Protein AF-R7I081-F1 (afdb_monomer)

Radius of gyration: 34.65 Å; Cα contacts (8 Å, |Δi|>4): 677; chains: 1; bounding box: 66×88×113 Å

Nearest PDB structures (foldseek):
  5mn2-assembly2_C  TM=7.524E-01  e=6.669E-01  synthetic construct
  7ny8-assembly2_D  TM=7.208E-01  e=1.414E+00  synthetic construct
  3fsd-assembly1_A-2  TM=5.636E-01  e=6.353E+00  Rhodospirillum rubrum ATCC 11170

Secondary structure (DSSP, 8-state):
--PPPPPP------PPP------PPP---------------------------------------------------TT--SEEEEEEEEEEEEETTEEEEEEEEEEESS-SSS-BSEEEEEEEEEEESSS-EEEEEEEEEEEEEEEEEEEEE-TTS-EEEEEEEEEEEETT-SS-B--HHHHHHHHHHHHSTTB----EEEEEEEEEEE-SSSEEEE-----STTPPPPS---EEEEEEEEEETTEEEEEEEEESSS-TT---EEEEEETTS-EEEEEEEEEEEEEESTTSSS-EEEEEEEEEEE-GGG-EEEE--HHHHHHHHHHHTSGGGTTHHHHSEEEEEEEEEEE-TT--EEE-----

pLDDT: mean 77.13, std 23.82, range [27.08, 97.62]

Structure (mmCIF, N/CA/C/O backbone):
data_AF-R7I081-F1
#
_entry.id   AF-R7I081-F1
#
loop_
_atom_site.group_PDB
_atom_site.id
_atom_site.type_symbol
_atom_site.label_atom_id
_atom_site.label_alt_id
_atom_site.label_comp_id
_atom_site.label_asym_id
_atom_site.label_entity_id
_atom_site.label_seq_id
_atom_site.pdbx_PDB_ins_code
_atom_site.Cartn_x
_atom_site.Cartn_y
_atom_site.Cartn_z
_atom_site.occupancy
_atom_site.B_iso_or_equiv
_atom_site.auth_seq_id
_atom_site.auth_comp_id
_atom_site.auth_asym_id
_atom_site.auth_atom_id
_atom_site.pdbx_PDB_model_num
ATOM 1 N N . MET A 1 1 ? 36.648 2.872 35.365 1.00 39.25 1 MET A N 1
ATOM 2 C CA . MET A 1 1 ? 36.544 3.437 34.001 1.00 39.25 1 MET A CA 1
ATOM 3 C C . MET A 1 1 ? 35.394 4.422 34.002 1.00 39.25 1 MET A C 1
ATOM 5 O O . MET A 1 1 ? 34.376 4.102 34.600 1.00 39.25 1 MET A O 1
ATOM 9 N N . THR A 1 2 ? 35.556 5.591 33.383 1.00 31.66 2 THR A N 1
ATOM 10 C CA . THR A 1 2 ? 34.560 6.672 33.440 1.00 31.66 2 THR A CA 1
ATOM 11 C C . THR A 1 2 ? 34.437 7.291 32.056 1.00 31.66 2 THR A C 1
ATOM 13 O O . THR A 1 2 ? 35.411 7.834 31.541 1.00 31.66 2 THR A O 1
ATOM 16 N N . ILE A 1 3 ? 33.262 7.173 31.442 1.00 36.22 3 ILE A N 1
ATOM 17 C CA . ILE A 1 3 ? 33.003 7.671 30.087 1.00 36.22 3 ILE A CA 1
ATOM 18 C C . ILE A 1 3 ? 32.594 9.145 30.182 1.00 36.22 3 ILE A C 1
ATOM 20 O O . ILE A 1 3 ? 31.736 9.500 30.988 1.00 36.22 3 ILE A O 1
ATOM 24 N N . ARG A 1 4 ? 33.213 10.008 29.368 1.00 32.81 4 ARG A N 1
ATOM 25 C CA . ARG A 1 4 ? 32.788 11.403 29.175 1.00 32.81 4 ARG A CA 1
ATOM 26 C C . ARG A 1 4 ? 32.010 11.516 27.857 1.00 32.81 4 ARG A C 1
ATOM 28 O O . ARG A 1 4 ? 32.465 10.934 26.873 1.00 32.81 4 ARG A O 1
ATOM 35 N N . PRO A 1 5 ? 30.892 12.261 27.802 1.00 38.91 5 PRO A N 1
ATOM 36 C CA . PRO A 1 5 ? 30.233 12.576 26.539 1.00 38.91 5 PRO A CA 1
ATOM 37 C C . PRO A 1 5 ? 31.080 13.558 25.716 1.00 38.91 5 PRO A C 1
ATOM 39 O O . PRO A 1 5 ? 31.803 14.387 26.272 1.00 38.91 5 PRO A O 1
ATOM 42 N N . VAL A 1 6 ? 30.967 13.475 24.390 1.00 38.28 6 VAL A N 1
ATOM 43 C CA . VAL A 1 6 ? 31.597 14.407 23.442 1.00 38.28 6 VAL A CA 1
ATOM 44 C C . VAL A 1 6 ? 30.552 15.433 23.008 1.00 38.28 6 VAL A C 1
ATOM 46 O O . VAL A 1 6 ? 29.460 15.055 22.592 1.00 38.28 6 VAL A O 1
ATOM 49 N N . THR A 1 7 ? 30.865 16.724 23.109 1.00 34.53 7 THR A N 1
ATOM 50 C CA . THR A 1 7 ? 29.975 17.812 22.681 1.00 34.53 7 THR A CA 1
ATOM 51 C C . THR A 1 7 ? 30.222 18.194 21.224 1.00 34.53 7 THR A C 1
ATOM 53 O O . THR A 1 7 ? 31.362 18.385 20.804 1.00 34.53 7 THR A O 1
ATOM 56 N N . SER A 1 8 ? 29.146 18.336 20.448 1.00 34.59 8 SER A N 1
ATOM 57 C CA . SER A 1 8 ? 29.215 18.765 19.049 1.00 34.59 8 SER A CA 1
ATOM 58 C C . SER A 1 8 ? 29.671 20.222 18.942 1.00 34.59 8 SER A C 1
ATOM 60 O O . SER A 1 8 ? 29.064 21.111 19.538 1.00 34.59 8 SER A O 1
ATOM 62 N N . ALA A 1 9 ? 30.710 20.472 18.148 1.00 34.62 9 ALA A N 1
ATOM 63 C CA . ALA A 1 9 ? 31.205 21.808 17.838 1.00 34.62 9 ALA A CA 1
ATOM 64 C C . ALA A 1 9 ? 31.398 21.977 16.323 1.00 34.62 9 ALA A C 1
ATOM 66 O O . ALA A 1 9 ? 31.665 21.012 15.611 1.00 34.62 9 ALA A O 1
ATOM 67 N N . THR A 1 10 ? 31.279 23.226 15.863 1.00 30.52 10 THR A N 1
ATOM 68 C CA . THR A 1 10 ? 31.627 23.710 14.513 1.00 30.52 10 THR A CA 1
ATOM 69 C C . THR A 1 10 ? 31.040 22.954 13.313 1.00 30.52 10 THR A C 1
ATOM 71 O O . THR A 1 10 ? 31.708 22.133 12.694 1.00 30.52 10 THR A O 1
ATOM 74 N N . LEU A 1 11 ? 29.872 23.411 12.857 1.00 31.23 11 LEU A N 1
ATOM 75 C CA . LEU A 1 11 ? 29.678 23.743 11.440 1.00 31.23 11 LEU A CA 1
ATOM 76 C C . LEU A 1 11 ? 28.793 24.995 11.351 1.00 31.23 11 LEU A C 1
ATOM 78 O O . LEU A 1 11 ? 27.569 24.920 11.350 1.00 31.23 11 LEU A O 1
ATOM 82 N N . VAL A 1 12 ? 29.435 26.166 11.349 1.00 36.44 12 VAL A N 1
ATOM 83 C CA . VAL A 1 12 ? 28.780 27.469 11.170 1.00 36.44 12 VAL A CA 1
ATOM 84 C C . VAL A 1 12 ? 29.511 28.218 10.066 1.00 36.44 12 VAL A C 1
ATOM 86 O O . VAL A 1 12 ? 30.644 28.654 10.258 1.00 36.44 12 VAL A O 1
ATOM 89 N N . SER A 1 13 ? 28.851 28.402 8.927 1.00 33.94 13 SER A N 1
ATOM 90 C CA . SER A 1 13 ? 29.232 29.403 7.934 1.00 33.94 13 SER A CA 1
ATOM 91 C C . SER A 1 13 ? 28.007 29.873 7.144 1.00 33.94 13 SER A C 1
ATOM 93 O O . SER A 1 13 ? 27.112 29.099 6.822 1.00 33.94 13 SER A O 1
ATOM 95 N N . ASN A 1 14 ? 27.995 31.171 6.837 1.00 31.91 14 ASN A N 1
ATOM 96 C CA . ASN A 1 14 ? 27.223 31.801 5.763 1.00 31.91 14 ASN A CA 1
ATOM 97 C C . ASN A 1 14 ? 25.692 31.606 5.773 1.00 31.91 14 ASN A C 1
ATOM 99 O O . ASN A 1 14 ? 25.110 31.135 4.797 1.00 31.91 14 ASN A O 1
ATOM 103 N N . LEU A 1 15 ? 25.025 32.109 6.817 1.00 37.00 15 LEU A N 1
ATOM 104 C CA . LEU A 1 15 ? 23.617 32.518 6.732 1.00 37.00 15 LEU A CA 1
ATOM 105 C C . LEU A 1 15 ? 23.549 34.053 6.639 1.00 37.00 15 LEU A C 1
ATOM 107 O O . LEU A 1 15 ? 24.031 34.755 7.528 1.00 37.00 15 LEU A O 1
ATOM 111 N N . ASN A 1 16 ? 23.004 34.571 5.535 1.00 36.00 16 ASN A N 1
ATOM 112 C CA . ASN A 1 16 ? 22.994 36.006 5.236 1.00 36.00 16 ASN A CA 1
ATOM 113 C C . ASN A 1 16 ? 22.097 36.796 6.201 1.00 36.00 16 ASN A C 1
ATOM 115 O O . ASN A 1 16 ? 20.923 36.475 6.373 1.00 36.00 16 ASN A O 1
ATOM 119 N N . GLN A 1 17 ? 22.622 37.895 6.749 1.00 37.84 17 GLN A N 1
ATOM 120 C CA . GLN A 1 17 ? 21.811 38.908 7.423 1.00 37.84 17 GLN A CA 1
ATOM 121 C C . GLN A 1 17 ? 21.131 39.812 6.387 1.00 37.84 17 GLN A C 1
ATOM 123 O O . GLN A 1 17 ? 21.809 40.571 5.698 1.00 37.84 17 GLN A O 1
ATOM 128 N N . LEU A 1 18 ? 19.798 39.802 6.331 1.00 34.59 18 LEU A N 1
ATOM 129 C CA . LEU A 1 18 ? 19.015 40.907 5.770 1.00 34.59 18 LEU A CA 1
ATOM 130 C C . LEU A 1 18 ? 17.797 41.188 6.655 1.00 34.59 18 LEU A C 1
ATOM 132 O O . LEU A 1 18 ? 16.920 40.344 6.825 1.00 34.59 18 LEU A O 1
ATOM 136 N N . ASN A 1 19 ? 17.761 42.395 7.217 1.00 38.34 19 ASN A N 1
ATOM 137 C CA . ASN A 1 19 ? 16.623 42.918 7.971 1.00 38.34 19 ASN A CA 1
ATOM 138 C C . ASN A 1 19 ? 15.456 43.236 7.032 1.00 38.34 19 ASN A C 1
ATOM 140 O O . ASN A 1 19 ? 15.697 43.760 5.948 1.00 38.34 19 ASN A O 1
ATOM 144 N N . PHE A 1 20 ? 14.216 43.128 7.519 1.00 37.16 20 PHE A N 1
ATOM 145 C CA . PHE A 1 20 ? 13.175 44.097 7.159 1.00 37.16 20 PHE A CA 1
ATOM 146 C C . PHE A 1 20 ? 12.258 44.416 8.344 1.00 37.16 20 PHE A C 1
ATOM 148 O O . PHE A 1 20 ? 11.801 43.533 9.065 1.00 37.16 20 PHE A O 1
ATOM 155 N N . GLU A 1 21 ? 12.014 45.710 8.547 1.00 36.38 21 GLU A N 1
ATOM 156 C CA . GLU A 1 21 ? 11.233 46.250 9.661 1.00 36.38 21 GLU A CA 1
ATOM 157 C C . GLU A 1 21 ? 9.716 46.190 9.404 1.00 36.38 21 GLU A C 1
ATOM 159 O O . GLU A 1 21 ? 9.238 46.224 8.266 1.00 36.38 21 GLU A O 1
ATOM 164 N N . GLY A 1 22 ? 8.928 46.162 10.483 1.00 34.38 22 GLY A N 1
ATOM 165 C CA . GLY A 1 22 ? 7.468 46.130 10.406 1.00 34.38 22 GLY A CA 1
ATOM 166 C C . GLY A 1 22 ? 6.837 47.468 9.993 1.00 34.38 22 GLY A C 1
ATOM 167 O O . GLY A 1 22 ? 7.117 48.518 10.569 1.00 34.38 22 GLY A O 1
ATOM 168 N N . ARG A 1 23 ? 5.887 47.434 9.049 1.00 35.59 23 ARG A N 1
ATOM 169 C CA . ARG A 1 23 ? 5.100 48.611 8.640 1.00 35.59 23 ARG A CA 1
ATOM 170 C C . ARG A 1 23 ? 3.897 48.856 9.564 1.00 35.59 23 ARG A C 1
ATOM 172 O O . ARG A 1 23 ? 2.836 48.271 9.360 1.00 35.59 23 ARG A O 1
ATOM 179 N N . LYS A 1 24 ? 4.001 49.808 10.500 1.00 40.03 24 LYS A N 1
ATOM 180 C CA . LYS A 1 24 ? 2.821 50.468 11.103 1.00 40.03 24 LYS A CA 1
ATOM 181 C C . LYS A 1 24 ? 2.473 51.746 10.330 1.00 40.03 24 LYS A C 1
ATOM 183 O O . LYS A 1 24 ? 3.336 52.591 10.104 1.00 40.03 24 LYS A O 1
ATOM 188 N N . LYS A 1 25 ? 1.204 51.904 9.933 1.00 38.59 25 LYS A N 1
ATOM 189 C CA . LYS A 1 25 ? 0.695 53.148 9.324 1.00 38.59 25 LYS A CA 1
ATOM 190 C C . LYS A 1 25 ? 0.612 54.257 10.384 1.00 38.59 25 LYS A C 1
ATOM 192 O O . LYS A 1 25 ? 0.125 54.011 11.484 1.00 38.59 25 LYS A O 1
ATOM 197 N N . LYS A 1 26 ? 1.052 55.472 10.041 1.00 34.53 26 LYS A N 1
ATOM 198 C CA . LYS A 1 26 ? 0.789 56.698 10.821 1.00 34.53 26 LYS A CA 1
ATOM 199 C C . LYS A 1 26 ? -0.574 57.282 10.440 1.00 34.53 26 LYS A C 1
ATOM 201 O O . LYS A 1 26 ? -0.975 57.148 9.288 1.00 34.53 26 LYS A O 1
ATOM 206 N N . ASN A 1 27 ? -1.204 58.008 11.363 1.00 37.00 27 ASN A N 1
ATOM 207 C CA . ASN A 1 27 ? -2.273 58.961 11.058 1.00 37.00 27 ASN A CA 1
ATOM 208 C C . ASN A 1 27 ? -2.006 60.297 11.783 1.00 37.00 27 ASN A C 1
ATOM 210 O O . ASN A 1 27 ? -1.595 60.281 12.938 1.00 37.00 27 ASN A O 1
ATOM 214 N N . SER A 1 28 ? -2.208 61.402 11.055 1.00 35.12 28 SER A N 1
ATOM 215 C CA . SER A 1 28 ? -2.458 62.807 11.467 1.00 35.12 28 SER A CA 1
ATOM 216 C C . SER A 1 28 ? -1.961 63.369 12.821 1.00 35.12 28 SER A C 1
ATOM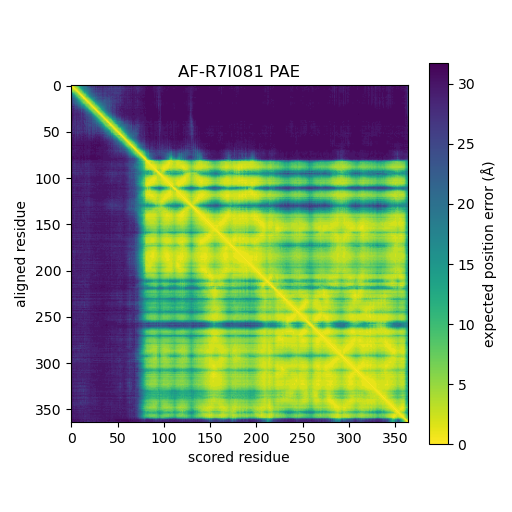 218 O O . SER A 1 28 ? -2.335 62.905 13.894 1.00 35.12 28 SER A O 1
ATOM 220 N N . ASN A 1 29 ? -1.262 64.511 12.747 1.00 32.34 29 ASN A N 1
ATOM 221 C CA . ASN A 1 29 ? -0.907 65.405 13.866 1.00 32.34 29 ASN A CA 1
ATOM 222 C C . ASN A 1 29 ? -2.132 66.123 14.486 1.00 32.34 29 ASN A C 1
ATOM 224 O O . ASN A 1 29 ? -3.065 66.428 13.748 1.00 32.34 29 ASN A O 1
ATOM 228 N N . SER A 1 30 ? -2.056 66.554 15.759 1.00 30.67 30 SER A N 1
ATOM 229 C CA . SER A 1 30 ? -1.965 67.986 16.168 1.00 30.67 30 SER A CA 1
ATOM 230 C C . SER A 1 30 ? -2.038 68.176 17.707 1.00 30.67 30 SER A C 1
ATOM 232 O O . SER A 1 30 ? -2.372 67.246 18.436 1.00 30.67 30 SER A O 1
ATOM 234 N N . HIS A 1 31 ? -1.697 69.372 18.208 1.00 31.55 31 HIS A N 1
ATOM 235 C CA . HIS A 1 31 ? -1.787 69.799 19.624 1.00 31.55 31 HIS A CA 1
ATOM 236 C C . HIS A 1 31 ? -3.215 70.322 19.987 1.00 31.55 31 HIS A C 1
ATOM 238 O O . HIS A 1 31 ? -4.030 70.450 19.080 1.00 31.55 31 HIS A O 1
ATOM 244 N N . HIS A 1 32 ? -3.630 70.679 21.222 1.00 30.53 32 HIS A N 1
ATOM 245 C CA . HIS A 1 32 ? -2.949 71.110 22.470 1.00 30.53 32 HIS A CA 1
ATOM 246 C C . HIS A 1 32 ? -3.958 71.146 23.669 1.00 30.53 32 HIS A C 1
ATOM 248 O O . HIS A 1 32 ? -5.144 71.288 23.397 1.00 30.53 32 HIS A O 1
ATOM 254 N N . SER A 1 33 ? -3.501 71.196 24.944 1.00 31.41 33 SER A N 1
ATOM 255 C CA . SER A 1 33 ? -4.257 71.691 26.150 1.00 31.41 33 SER A CA 1
ATOM 256 C C . SER A 1 33 ? -5.504 70.884 26.640 1.00 31.41 33 SER A C 1
ATOM 258 O O . SER A 1 33 ? -6.238 70.356 25.821 1.00 31.41 33 SER A O 1
ATOM 260 N N . THR A 1 34 ? -5.898 70.739 27.926 1.00 32.22 34 THR A N 1
ATOM 261 C CA . THR A 1 34 ? -5.373 71.130 29.270 1.00 32.22 34 THR A CA 1
ATOM 262 C C . THR A 1 34 ? -6.075 70.314 30.389 1.00 32.22 34 THR A C 1
ATOM 264 O O . THR A 1 34 ? -7.259 70.043 30.232 1.00 32.22 34 THR A O 1
ATOM 267 N N . ASN A 1 35 ? -5.418 70.107 31.552 1.00 30.48 35 ASN A N 1
ATOM 268 C CA . ASN A 1 35 ? -5.999 69.855 32.908 1.00 30.48 35 ASN A CA 1
ATOM 269 C C . ASN A 1 35 ? -6.834 68.557 33.164 1.00 30.48 35 ASN A C 1
ATOM 271 O O . ASN A 1 35 ? -7.465 68.045 32.253 1.00 30.48 35 ASN A O 1
ATOM 275 N N . THR A 1 36 ? -6.945 67.949 34.367 1.00 36.66 36 THR A N 1
ATOM 276 C CA . THR A 1 36 ? -6.241 68.015 35.687 1.00 36.66 36 THR A CA 1
ATOM 277 C C . THR A 1 36 ? -6.672 66.823 36.581 1.00 36.66 36 THR A C 1
ATOM 279 O O . THR A 1 36 ? -7.848 66.489 36.536 1.00 36.66 36 THR A O 1
ATOM 282 N N . VAL A 1 37 ? -5.801 66.352 37.507 1.00 38.00 37 VAL A N 1
ATOM 283 C CA . VAL A 1 37 ? -6.139 65.683 38.813 1.00 38.00 37 VAL A CA 1
ATOM 284 C C . VAL A 1 37 ? -6.804 64.276 38.749 1.00 38.00 37 VAL A C 1
ATOM 286 O O . VAL A 1 37 ? -7.644 64.029 37.901 1.00 38.00 37 VAL A O 1
ATOM 289 N N . SER A 1 38 ? -6.565 63.289 39.637 1.00 34.00 38 SER A N 1
ATOM 290 C CA . SER A 1 38 ? -5.489 62.971 40.614 1.00 34.00 38 SER A CA 1
ATOM 291 C C . SER A 1 38 ? -5.783 61.601 41.282 1.00 34.00 38 SER A C 1
ATOM 293 O O . SER A 1 38 ? -6.949 61.351 41.574 1.00 34.00 38 SER A O 1
ATOM 295 N N . HIS A 1 39 ? -4.775 60.760 41.598 1.00 35.97 39 HIS A N 1
ATOM 296 C CA . HIS A 1 39 ? -4.429 60.337 42.986 1.00 35.97 39 HIS A CA 1
ATOM 297 C C . HIS A 1 39 ? -3.543 59.072 43.135 1.00 35.97 39 HIS A C 1
ATOM 299 O O . HIS A 1 39 ? -3.713 58.079 42.440 1.00 35.97 39 HIS A O 1
ATOM 305 N N . LYS A 1 40 ? -2.709 59.110 44.195 1.00 34.84 40 LYS A N 1
ATOM 306 C CA . LYS A 1 40 ? -2.070 58.005 44.956 1.00 34.84 40 LYS A CA 1
ATOM 307 C C . LYS A 1 40 ? -0.926 57.192 44.311 1.00 34.84 40 LYS A C 1
ATOM 309 O O . LYS A 1 40 ? -1.110 56.106 43.774 1.00 34.84 40 LYS A O 1
ATOM 314 N N . LEU A 1 41 ? 0.293 57.672 44.589 1.00 33.25 41 LEU A N 1
ATOM 315 C CA . LEU A 1 41 ? 1.479 56.852 44.906 1.00 33.25 41 LEU A CA 1
ATOM 316 C C . LEU A 1 41 ? 1.138 55.878 46.071 1.00 33.25 41 LEU A C 1
ATOM 318 O O . LEU A 1 41 ? 0.298 56.232 46.899 1.00 33.25 41 LEU A O 1
ATOM 322 N N . ALA A 1 42 ? 1.602 54.624 46.174 1.00 36.16 42 ALA A N 1
ATOM 323 C CA . ALA A 1 42 ? 2.925 53.989 45.989 1.00 36.16 42 ALA A CA 1
ATOM 324 C C . ALA A 1 42 ? 3.868 54.087 47.215 1.00 36.16 42 ALA A C 1
ATOM 326 O O . ALA A 1 42 ? 4.136 55.186 47.685 1.00 36.16 42 ALA A O 1
ATOM 327 N N . VAL A 1 43 ? 4.375 52.932 47.690 1.00 34.31 43 VAL A N 1
ATOM 328 C CA . VAL A 1 43 ? 5.592 52.696 48.518 1.00 34.31 43 VAL A CA 1
ATOM 329 C C . VAL A 1 43 ? 5.842 51.158 48.606 1.00 34.31 43 VAL A C 1
ATOM 331 O O . VAL A 1 43 ? 4.866 50.420 48.454 1.00 34.31 43 VAL A O 1
ATOM 334 N N . PRO A 1 44 ? 7.086 50.635 48.765 1.00 41.78 44 PRO A N 1
ATOM 335 C CA . PRO A 1 44 ? 7.412 49.258 48.348 1.00 41.78 44 PRO A CA 1
ATOM 336 C C . PRO A 1 44 ? 7.941 48.277 49.429 1.00 41.78 44 PRO A C 1
ATOM 338 O O . PRO A 1 44 ? 8.440 48.671 50.474 1.00 41.78 44 PRO A O 1
ATOM 341 N N . LEU A 1 45 ? 7.875 46.986 49.071 1.00 32.69 45 LEU A N 1
ATOM 342 C CA . LEU A 1 45 ? 8.773 45.846 49.373 1.00 32.69 45 LEU A CA 1
ATOM 343 C C . LEU A 1 45 ? 9.590 45.745 50.694 1.00 32.69 45 LEU A C 1
ATOM 345 O O . LEU A 1 45 ? 10.593 46.425 50.879 1.00 32.69 45 LEU A O 1
ATOM 349 N N . ALA A 1 46 ? 9.322 44.618 51.377 1.00 31.94 46 ALA A N 1
ATOM 350 C CA . ALA A 1 46 ? 10.286 43.594 51.837 1.00 31.94 46 ALA A CA 1
ATOM 351 C C . ALA A 1 46 ? 10.833 43.577 53.289 1.00 31.94 46 ALA A C 1
ATOM 353 O O . ALA A 1 46 ? 10.996 44.584 53.962 1.00 31.94 46 ALA A O 1
ATOM 354 N N . ALA A 1 47 ? 11.171 42.337 53.685 1.00 30.00 47 ALA A N 1
ATOM 355 C CA . ALA A 1 47 ? 12.000 41.879 54.808 1.00 30.00 47 ALA A CA 1
ATOM 356 C C . ALA A 1 47 ? 11.565 42.184 56.261 1.00 30.00 47 ALA A C 1
ATOM 358 O O . ALA A 1 47 ? 11.820 43.253 56.804 1.00 30.00 47 ALA A O 1
ATOM 359 N N . THR A 1 48 ? 11.127 41.136 56.973 1.00 32.47 48 THR A N 1
ATOM 360 C CA . THR A 1 48 ? 11.946 40.503 58.036 1.00 32.47 48 THR A CA 1
ATOM 361 C C . THR A 1 48 ? 11.382 39.121 58.380 1.00 32.47 48 THR A C 1
ATOM 363 O O . THR A 1 48 ? 10.225 38.996 58.765 1.00 32.47 48 THR A O 1
ATOM 366 N N . VAL A 1 49 ? 12.221 38.085 58.287 1.00 38.06 49 VAL A N 1
ATOM 367 C CA . VAL A 1 49 ? 12.009 36.793 58.956 1.00 38.06 49 VAL A CA 1
ATOM 368 C C . VAL A 1 49 ? 13.096 36.660 60.012 1.00 38.06 49 VAL A C 1
ATOM 370 O O . VAL A 1 49 ? 14.270 36.640 59.657 1.00 38.06 49 VAL A O 1
ATOM 373 N N . LEU A 1 50 ? 12.716 36.548 61.283 1.00 29.48 50 LEU A N 1
ATOM 374 C CA . LEU A 1 50 ? 13.541 35.975 62.351 1.00 29.48 50 LEU A CA 1
ATOM 375 C C . LEU A 1 50 ? 12.628 35.531 63.504 1.00 29.48 50 LEU A C 1
ATOM 377 O O . LEU A 1 50 ? 11.546 36.083 63.694 1.00 29.48 50 LEU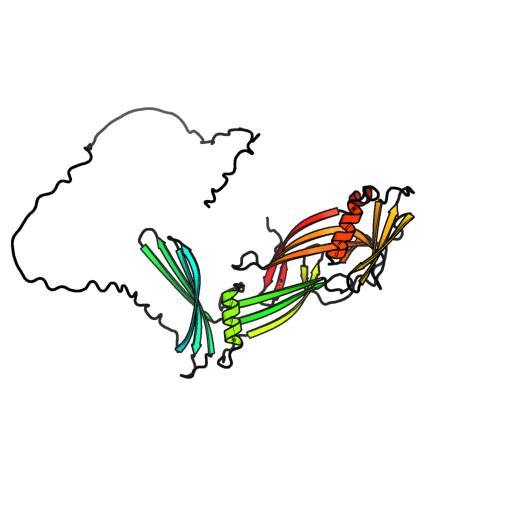 A O 1
ATOM 381 N N . ALA A 1 51 ? 13.029 34.482 64.221 1.00 33.06 51 ALA A N 1
ATOM 382 C CA . ALA A 1 51 ? 12.139 33.714 65.091 1.00 33.06 51 ALA A CA 1
ATOM 383 C C . ALA A 1 51 ? 12.292 34.043 66.584 1.00 33.06 51 ALA A C 1
ATOM 385 O O . ALA A 1 51 ? 13.379 34.394 67.038 1.00 33.06 51 ALA A O 1
ATOM 386 N N . MET A 1 52 ? 11.228 33.796 67.357 1.00 28.41 52 MET A N 1
ATOM 387 C CA . MET A 1 52 ? 11.314 33.517 68.795 1.00 28.41 52 MET A CA 1
ATOM 388 C C . MET A 1 52 ? 10.352 32.389 69.207 1.00 28.41 52 MET A C 1
ATOM 390 O O . MET A 1 52 ? 9.282 32.190 68.638 1.00 28.41 52 MET A O 1
ATOM 394 N N . SER A 1 53 ? 10.786 31.629 70.203 1.00 31.64 53 SER A N 1
ATOM 395 C CA . SER A 1 53 ? 10.135 30.530 70.938 1.00 31.64 53 SER A CA 1
ATOM 396 C C . SER A 1 53 ? 10.955 30.391 72.241 1.00 31.64 53 SER A C 1
ATOM 398 O O . SER A 1 53 ? 12.134 30.761 72.175 1.00 31.64 53 SER A O 1
ATOM 400 N N . PRO A 1 54 ? 10.443 29.900 73.398 1.00 39.97 54 PRO A N 1
ATOM 401 C CA . PRO A 1 54 ? 9.651 28.655 73.488 1.00 39.97 54 PRO A CA 1
ATOM 402 C C . PRO A 1 54 ? 8.620 28.535 74.658 1.00 39.97 54 PRO A C 1
ATOM 404 O O . PRO A 1 54 ? 8.602 29.376 75.545 1.00 39.97 54 PRO A O 1
ATOM 407 N N . MET A 1 55 ? 7.893 27.394 74.717 1.00 28.05 55 MET A N 1
ATOM 408 C CA . MET A 1 55 ? 7.335 26.730 75.939 1.00 28.05 55 MET A CA 1
ATOM 409 C C . MET A 1 55 ? 6.283 27.515 76.788 1.00 28.05 55 MET A C 1
ATOM 411 O O . MET A 1 55 ? 6.224 28.730 76.737 1.00 28.05 55 MET A O 1
ATOM 415 N N . VAL A 1 56 ? 5.390 26.958 77.632 1.00 30.08 56 VAL A N 1
ATOM 416 C CA . VAL A 1 56 ? 4.797 25.622 77.948 1.00 30.08 56 VAL A CA 1
ATOM 417 C C . VAL A 1 56 ? 3.572 25.936 78.852 1.00 30.08 56 VAL A C 1
ATOM 419 O O . VAL A 1 56 ? 3.663 26.879 79.627 1.00 30.08 56 VAL A O 1
ATOM 422 N N . SER A 1 57 ? 2.416 25.258 78.914 1.00 30.25 57 SER A N 1
ATOM 423 C CA . SER A 1 57 ? 1.721 24.164 78.186 1.00 30.25 57 SER A CA 1
ATOM 424 C C . SER A 1 57 ? 0.208 24.261 78.585 1.00 30.25 57 SER A C 1
ATOM 426 O O . SER A 1 57 ? -0.160 25.269 79.176 1.00 30.25 57 SER A O 1
ATOM 428 N N . SER A 1 58 ? -0.762 23.356 78.371 1.00 30.61 58 SER A N 1
ATOM 429 C CA . SER A 1 58 ? -0.882 21.990 77.811 1.00 30.61 58 SER A CA 1
ATOM 430 C C . SER A 1 58 ? -2.353 21.750 77.379 1.00 30.61 58 SER A C 1
ATOM 432 O O . SER A 1 58 ? -3.220 22.564 77.691 1.00 30.61 58 SER A O 1
ATOM 434 N N . GLY A 1 59 ? -2.671 20.624 76.721 1.00 27.47 59 GLY A N 1
ATOM 435 C CA . GLY A 1 59 ? -4.061 20.225 76.431 1.00 27.47 59 GLY A CA 1
ATOM 436 C C . GLY A 1 59 ? -4.162 19.118 75.375 1.00 27.47 59 GLY A C 1
ATOM 437 O O . GLY A 1 59 ? -3.463 19.165 74.368 1.00 27.47 59 GLY A O 1
ATOM 438 N N . LYS A 1 60 ? -4.999 18.097 75.606 1.00 36.50 60 LYS A N 1
ATOM 439 C CA . LYS A 1 60 ? -5.118 16.913 74.731 1.00 36.50 60 LYS A CA 1
ATOM 440 C C . LYS A 1 60 ? -5.721 17.264 73.359 1.00 36.50 60 LYS A C 1
ATOM 442 O O . LYS A 1 60 ? -6.936 17.393 73.247 1.00 36.50 60 LYS A O 1
ATOM 447 N N . GLY A 1 61 ? -4.889 17.331 72.320 1.00 29.98 61 GLY A N 1
ATOM 448 C CA . GLY A 1 61 ? -5.324 17.228 70.923 1.00 29.98 61 GLY A CA 1
ATOM 449 C C . GLY A 1 61 ? -5.316 15.767 70.466 1.00 29.98 61 GLY A C 1
ATOM 450 O O . GLY A 1 61 ? -4.336 15.060 70.699 1.00 29.98 61 GLY A O 1
ATOM 451 N N . ILE A 1 62 ? -6.399 15.302 69.841 1.00 30.88 62 ILE A N 1
ATOM 452 C CA . ILE A 1 62 ? -6.480 13.949 69.268 1.00 30.88 62 ILE A CA 1
ATOM 453 C C . ILE A 1 62 ? -5.698 13.924 67.949 1.00 30.88 62 ILE A C 1
ATOM 455 O O . ILE A 1 62 ? -5.908 14.780 67.092 1.00 30.88 62 ILE A O 1
ATOM 459 N N . GLN A 1 63 ? -4.822 12.933 67.771 1.00 30.84 63 GLN A N 1
ATOM 460 C CA . GLN A 1 63 ? -4.214 12.656 66.470 1.00 30.84 63 GLN A CA 1
ATOM 461 C C . GLN A 1 63 ? -5.264 12.031 65.547 1.00 30.84 63 GLN A C 1
ATOM 463 O O . GLN A 1 63 ? -5.603 10.860 65.693 1.00 30.84 63 GLN A O 1
ATOM 468 N N . VAL A 1 64 ? -5.763 12.816 64.594 1.00 34.38 64 VAL A N 1
ATOM 469 C CA . VAL A 1 64 ? -6.449 12.296 63.406 1.00 34.38 64 VAL A CA 1
ATOM 470 C C . VAL A 1 64 ? -5.370 12.025 62.350 1.00 34.38 64 VAL A C 1
ATOM 472 O O . VAL A 1 64 ? -4.622 12.954 62.029 1.00 34.38 64 VAL A O 1
ATOM 475 N N . PRO A 1 65 ? -5.226 10.791 61.833 1.00 34.03 65 PRO A N 1
ATOM 476 C CA . PRO A 1 65 ? -4.326 10.518 60.718 1.00 34.03 65 PRO A CA 1
ATOM 477 C C . PRO A 1 65 ? -4.730 11.316 59.475 1.00 34.03 65 PRO A C 1
ATOM 479 O O . PRO A 1 65 ? -5.911 11.425 59.150 1.00 34.03 65 PRO A O 1
ATOM 482 N N . LEU A 1 66 ? -3.742 11.850 58.757 1.00 35.66 66 LEU A N 1
ATOM 483 C CA . LEU A 1 66 ? -3.940 12.383 57.410 1.00 35.66 66 LEU A CA 1
ATOM 484 C C . LEU A 1 66 ? -3.975 11.212 56.420 1.00 35.66 66 LEU A C 1
ATOM 486 O O . LEU A 1 66 ? -2.980 10.935 55.749 1.00 35.66 66 LEU A O 1
ATOM 490 N N . ASP A 1 67 ? -5.114 10.520 56.353 1.00 32.91 67 ASP A N 1
ATOM 491 C CA . ASP A 1 67 ? -5.368 9.524 55.311 1.00 32.91 67 ASP A CA 1
ATOM 492 C C . ASP A 1 67 ? -5.469 10.233 53.955 1.00 32.91 67 ASP A C 1
ATOM 494 O O . ASP A 1 67 ? -6.490 10.807 53.577 1.00 32.91 67 ASP A O 1
ATOM 498 N N . ASN A 1 68 ? -4.348 10.225 53.235 1.00 43.75 68 ASN A N 1
ATOM 499 C CA . ASN A 1 68 ? -4.187 10.856 51.932 1.00 43.75 68 ASN A CA 1
ATOM 500 C C . ASN A 1 68 ? -4.845 10.010 50.831 1.00 43.75 68 ASN A C 1
ATOM 502 O O . ASN A 1 68 ? -4.164 9.395 50.008 1.00 43.75 68 ASN A O 1
ATOM 506 N N . VAL A 1 69 ? -6.177 9.967 50.840 1.00 35.91 69 VAL A N 1
ATOM 507 C CA . VAL A 1 69 ? -6.993 9.317 49.813 1.00 35.91 69 VAL A CA 1
ATOM 508 C C . VAL A 1 69 ? -7.995 10.328 49.262 1.00 35.91 69 VAL A C 1
ATOM 510 O O . VAL A 1 69 ? -9.178 10.310 49.589 1.00 35.91 69 VAL A O 1
ATOM 513 N N . ASN A 1 70 ? -7.521 11.191 48.359 1.00 34.69 70 ASN A N 1
ATOM 514 C CA . ASN A 1 70 ? -8.399 11.851 47.391 1.00 34.69 70 ASN A CA 1
ATOM 515 C C . ASN A 1 70 ? -8.872 10.806 46.365 1.00 34.69 70 ASN A C 1
ATOM 517 O O . ASN A 1 70 ? -8.470 10.825 45.200 1.00 34.69 70 ASN A O 1
ATOM 521 N N . SER A 1 71 ? -9.717 9.871 46.803 1.00 36.09 71 SER A N 1
ATOM 522 C CA . SER A 1 71 ? -10.551 9.090 45.898 1.00 36.09 71 SER A CA 1
ATOM 523 C C . SER A 1 71 ? -11.546 10.052 45.263 1.00 36.09 71 SER A C 1
ATOM 525 O O . SER A 1 71 ? -12.548 10.413 45.879 1.00 36.09 71 SER A O 1
ATOM 527 N N . ILE A 1 72 ? -11.245 10.495 44.043 1.00 40.81 72 ILE A N 1
ATOM 528 C CA . ILE A 1 72 ? -12.238 11.138 43.188 1.00 40.81 72 ILE A CA 1
ATOM 529 C C . ILE A 1 72 ? -13.333 10.092 42.976 1.00 40.81 72 ILE A C 1
ATOM 531 O O . ILE A 1 72 ? -13.080 9.060 42.353 1.00 40.81 72 ILE A O 1
ATOM 535 N N . GLU A 1 73 ? -14.523 10.327 43.531 1.00 33.78 73 GLU A N 1
ATOM 536 C CA . GLU A 1 73 ? -15.689 9.524 43.181 1.00 33.78 73 GLU A CA 1
ATOM 537 C C . GLU A 1 73 ? -15.948 9.716 41.688 1.00 33.78 73 GLU A C 1
ATOM 539 O O . GLU A 1 73 ? -16.332 10.795 41.231 1.00 33.78 73 GLU A O 1
ATOM 544 N N . MET A 1 74 ? -15.707 8.653 40.922 1.00 39.97 74 MET A N 1
ATOM 545 C CA . MET A 1 74 ? -16.248 8.522 39.579 1.00 39.97 74 MET A CA 1
ATOM 546 C C . MET A 1 74 ? -17.766 8.473 39.738 1.00 39.97 74 MET A C 1
ATOM 548 O O . MET A 1 74 ? -18.318 7.438 40.104 1.00 39.97 74 MET A O 1
ATOM 552 N N . VAL A 1 75 ? -18.429 9.610 39.528 1.00 38.19 75 VAL A N 1
ATOM 553 C CA . VAL A 1 75 ? -19.890 9.663 39.466 1.00 38.19 75 VAL A CA 1
ATOM 554 C C . VAL A 1 75 ? -20.310 8.780 38.297 1.00 38.19 75 VAL A C 1
ATOM 556 O O . VAL A 1 75 ? -20.016 9.120 37.151 1.00 38.19 75 VAL A O 1
ATOM 559 N N . ASP A 1 76 ? -20.964 7.652 38.589 1.00 34.00 76 ASP A N 1
ATOM 560 C CA . ASP A 1 76 ? -21.508 6.764 37.561 1.00 34.00 76 ASP A CA 1
ATOM 561 C C . ASP A 1 76 ? -22.387 7.585 36.609 1.00 34.00 76 ASP A C 1
ATOM 563 O O . ASP A 1 76 ? -23.405 8.167 37.000 1.00 34.00 76 ASP A O 1
ATOM 567 N N . SER A 1 77 ? -21.967 7.671 35.348 1.00 40.75 77 SER A N 1
ATOM 568 C CA . SER A 1 77 ? -22.709 8.384 34.317 1.00 40.75 77 SER A CA 1
ATOM 569 C C . SER A 1 77 ? -24.020 7.646 34.055 1.00 40.75 77 SER A C 1
ATOM 571 O O . SER A 1 77 ? -24.003 6.493 33.618 1.00 40.75 77 SER A O 1
ATOM 573 N N . ASN A 1 78 ? -25.148 8.309 34.328 1.00 41.00 78 ASN A N 1
ATOM 574 C CA . ASN A 1 78 ? -26.483 7.752 34.105 1.00 41.00 78 ASN A CA 1
ATOM 575 C C . ASN A 1 78 ? -26.664 7.225 32.665 1.00 41.00 78 ASN A C 1
ATOM 577 O O . ASN A 1 78 ? -26.068 7.735 31.719 1.00 41.00 78 ASN A O 1
ATOM 581 N N . ASP A 1 79 ? -27.567 6.252 32.525 1.00 42.38 79 ASP A N 1
ATOM 582 C CA . ASP A 1 79 ? -28.104 5.718 31.263 1.00 42.38 79 ASP A CA 1
ATOM 583 C C . ASP A 1 79 ? -27.222 4.787 30.402 1.00 42.38 79 ASP A C 1
ATOM 585 O O . ASP A 1 79 ? -27.468 4.617 29.205 1.00 42.38 79 ASP A O 1
ATOM 589 N N . LEU A 1 80 ? -26.348 3.988 31.029 1.00 50.78 80 LEU A N 1
ATOM 590 C CA . LEU A 1 80 ? -26.116 2.618 30.541 1.00 50.78 80 LEU A CA 1
ATOM 591 C C . LEU A 1 80 ? -27.106 1.637 31.189 1.00 50.78 80 LEU A C 1
ATOM 593 O O . LEU A 1 80 ? -26.899 1.148 32.298 1.00 50.78 80 LEU A O 1
ATOM 597 N N . ASN A 1 81 ? -28.155 1.264 30.447 1.00 63.31 81 ASN A N 1
ATOM 598 C CA . ASN A 1 81 ? -29.055 0.148 30.782 1.00 63.31 81 ASN A CA 1
ATOM 599 C C . ASN A 1 81 ? -28.374 -1.220 30.541 1.00 63.31 81 ASN A C 1
ATOM 601 O O . ASN A 1 81 ? -28.864 -2.060 29.786 1.00 63.31 81 ASN A O 1
ATOM 605 N N . GLY A 1 82 ? -27.197 -1.430 31.133 1.00 72.88 82 GLY A N 1
ATOM 606 C CA . GLY A 1 82 ? -26.414 -2.645 30.958 1.00 72.88 82 GLY A CA 1
ATOM 607 C C . GLY A 1 82 ? -25.198 -2.726 31.870 1.00 72.88 82 GLY A C 1
ATOM 608 O O . GLY A 1 82 ? -24.584 -1.728 32.234 1.00 72.88 82 GLY A O 1
ATOM 609 N N . ARG A 1 83 ? -24.831 -3.954 32.226 1.00 86.19 83 ARG A N 1
ATOM 610 C CA . ARG A 1 83 ? -23.691 -4.259 33.085 1.00 86.19 83 ARG A CA 1
ATOM 611 C C . ARG A 1 83 ? -22.392 -4.200 32.282 1.00 86.19 83 ARG A C 1
ATOM 613 O O . ARG A 1 83 ? -22.245 -4.930 31.304 1.00 86.19 83 ARG A O 1
ATOM 620 N N . LYS A 1 84 ? -21.417 -3.412 32.738 1.00 89.75 84 LYS A N 1
ATOM 621 C CA . LYS A 1 84 ? -20.035 -3.450 32.236 1.00 89.75 84 LYS A CA 1
ATOM 622 C C . LYS A 1 84 ? -19.358 -4.771 32.650 1.00 89.75 84 LYS A C 1
ATOM 624 O O . LYS A 1 84 ? -19.479 -5.207 33.798 1.00 89.75 84 LYS A O 1
ATOM 629 N N . ILE A 1 85 ? -18.726 -5.447 31.692 1.00 92.25 85 ILE A N 1
ATOM 630 C CA . ILE A 1 85 ? -18.178 -6.814 31.799 1.00 92.25 85 ILE A CA 1
ATOM 631 C C . ILE A 1 85 ? -16.646 -6.802 31.832 1.00 92.25 85 ILE A C 1
ATOM 633 O O . ILE A 1 85 ? -16.051 -7.551 32.603 1.00 92.25 85 ILE A O 1
ATOM 637 N N . ASP A 1 86 ? -16.038 -5.959 30.998 1.00 93.31 86 ASP A N 1
ATOM 638 C CA . ASP A 1 86 ? -14.601 -5.682 30.907 1.00 93.31 86 ASP A CA 1
ATOM 639 C C . ASP A 1 86 ? -14.407 -4.273 30.319 1.00 93.31 86 ASP A C 1
ATOM 641 O O . ASP A 1 86 ? -15.338 -3.724 29.718 1.00 93.31 86 ASP A O 1
ATOM 645 N N . GLU A 1 87 ? -13.228 -3.682 30.495 1.00 95.00 87 GLU A N 1
ATOM 646 C CA . GLU A 1 87 ? -12.923 -2.327 30.033 1.00 95.00 87 GLU A CA 1
ATOM 647 C C . GLU A 1 87 ? -11.416 -2.099 29.847 1.00 95.00 87 GLU A C 1
ATOM 649 O O . GLU A 1 87 ? -10.606 -2.526 30.672 1.00 95.00 87 GLU A O 1
ATOM 654 N N . LYS A 1 88 ? -11.031 -1.353 28.802 1.00 96.50 88 LYS A N 1
ATOM 655 C CA . LYS A 1 88 ? -9.683 -0.776 28.679 1.00 96.50 88 LYS A CA 1
ATOM 656 C C . LYS A 1 88 ? -9.746 0.726 28.399 1.00 96.50 88 LYS A C 1
ATOM 658 O O . LYS A 1 88 ? -10.336 1.156 27.408 1.00 96.50 88 LYS A O 1
ATOM 663 N N . THR A 1 89 ? -9.054 1.506 29.226 1.00 95.00 89 THR A N 1
ATOM 664 C CA . THR A 1 89 ? -8.768 2.930 28.995 1.00 95.00 89 THR A CA 1
ATOM 665 C C . THR A 1 89 ? -7.419 3.111 28.291 1.00 95.00 89 THR A C 1
ATOM 667 O O . THR A 1 89 ? -6.473 2.348 28.496 1.00 95.00 89 THR A O 1
ATOM 670 N N . PHE A 1 90 ? -7.343 4.136 27.448 1.00 92.94 90 PHE A N 1
ATOM 671 C CA . PHE A 1 90 ? -6.209 4.542 26.627 1.00 92.94 90 PHE A CA 1
ATOM 672 C C . PHE A 1 90 ? -6.001 6.049 26.828 1.00 92.94 90 PHE A C 1
ATOM 674 O O . PHE A 1 90 ? -6.962 6.816 26.762 1.00 92.94 90 PHE A O 1
ATOM 681 N N . ILE A 1 91 ? -4.764 6.480 27.078 1.00 89.50 91 ILE A N 1
ATOM 682 C CA . ILE A 1 91 ? -4.431 7.902 27.238 1.00 89.50 91 ILE A CA 1
ATOM 683 C C . ILE A 1 91 ? -4.091 8.467 25.857 1.00 89.50 91 ILE A C 1
ATOM 685 O O . ILE A 1 91 ? -3.117 8.038 25.243 1.00 89.50 91 ILE A O 1
ATOM 689 N N . ASP A 1 92 ? -4.894 9.418 25.381 1.00 85.38 92 ASP A N 1
ATOM 690 C CA . ASP A 1 92 ? -4.744 10.036 24.057 1.00 85.38 92 ASP A CA 1
ATOM 691 C C . ASP A 1 92 ? -3.971 11.356 24.120 1.00 85.38 92 ASP A C 1
ATOM 693 O O . ASP A 1 92 ? -3.243 11.715 23.194 1.00 85.38 92 ASP A O 1
ATOM 697 N N . SER A 1 93 ? -4.122 12.087 25.225 1.00 82.19 93 SER A N 1
ATOM 698 C CA . SER A 1 93 ? -3.344 13.281 25.539 1.00 82.19 93 SER A CA 1
ATOM 699 C C . SER A 1 93 ? -3.21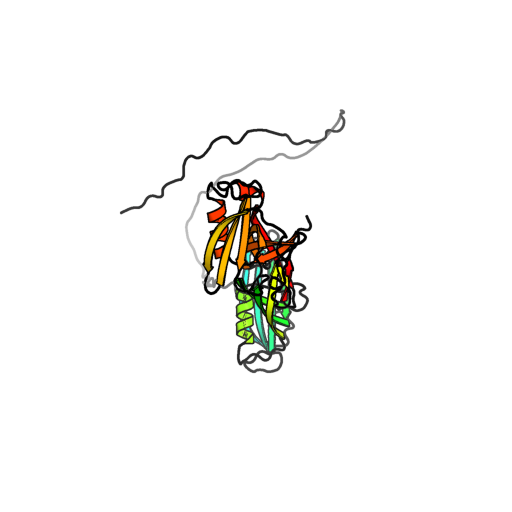6 13.422 27.050 1.00 82.19 93 SER A C 1
ATOM 701 O O . SER A 1 93 ? -4.206 13.286 27.764 1.00 82.19 93 SER A O 1
ATOM 703 N N . ASP A 1 94 ? -2.011 13.717 27.531 1.00 77.19 94 ASP A N 1
ATOM 704 C CA . ASP A 1 94 ? -1.769 14.095 28.923 1.00 77.19 94 ASP A CA 1
ATOM 705 C C . ASP A 1 94 ? -0.913 15.367 28.949 1.00 77.19 94 ASP A C 1
ATOM 707 O O . ASP A 1 94 ? 0.318 15.334 28.995 1.00 77.19 94 ASP A O 1
ATOM 711 N N . ALA A 1 95 ? -1.584 16.510 28.801 1.00 79.38 95 ALA A N 1
ATOM 712 C CA . ALA A 1 95 ? -0.990 17.838 28.823 1.00 79.38 95 ALA A CA 1
ATOM 713 C C . ALA A 1 95 ? -1.614 18.683 29.942 1.00 79.38 95 ALA A C 1
ATOM 715 O O . ALA A 1 95 ? -2.788 18.550 30.276 1.00 79.38 95 ALA A O 1
ATOM 716 N N . SER A 1 96 ? -0.849 19.629 30.491 1.00 74.69 96 SER A N 1
ATOM 717 C CA . SER A 1 96 ? -1.274 20.456 31.636 1.00 74.69 96 SER A CA 1
ATOM 718 C C . SER A 1 96 ? -2.511 21.337 31.389 1.00 74.69 96 SER A C 1
ATOM 720 O O . SER A 1 96 ? -3.108 21.832 32.349 1.00 74.69 96 SER A O 1
ATOM 722 N N . SER A 1 97 ? -2.897 21.533 30.125 1.00 80.69 97 SER A N 1
ATOM 723 C CA . SER A 1 97 ? -4.113 22.233 29.690 1.00 80.69 97 SER A CA 1
ATOM 724 C C . SER A 1 97 ? -5.230 21.311 29.179 1.00 80.69 97 SER A C 1
ATOM 726 O O . SER A 1 97 ? -6.374 21.756 29.117 1.00 80.69 97 SER A O 1
ATOM 728 N N . LEU A 1 98 ? -4.917 20.064 28.808 1.00 81.88 98 LEU A N 1
ATOM 729 C CA . LEU A 1 98 ? -5.844 19.088 28.231 1.00 81.88 98 LEU A CA 1
ATOM 730 C C . LEU A 1 98 ? -5.379 17.668 28.574 1.00 81.88 98 LEU A C 1
ATOM 732 O O . LEU A 1 98 ? -4.353 17.211 28.071 1.00 81.88 98 LEU A O 1
ATOM 736 N N . ASN A 1 99 ? -6.181 16.952 29.355 1.00 85.88 99 ASN A N 1
ATOM 737 C CA . ASN A 1 99 ? -6.109 15.497 29.430 1.00 85.88 99 ASN A CA 1
ATOM 738 C C . ASN A 1 99 ? -7.269 14.914 28.606 1.00 85.88 99 ASN A C 1
ATOM 740 O O . ASN A 1 99 ? -8.394 15.413 28.681 1.00 85.88 99 ASN A O 1
ATOM 744 N N . MET A 1 100 ? -6.997 13.896 27.793 1.00 88.56 100 MET A N 1
ATOM 745 C CA . MET A 1 100 ? -7.998 13.194 26.991 1.00 88.56 100 MET A CA 1
ATOM 746 C C . MET A 1 100 ? -7.733 11.693 27.042 1.00 88.56 100 MET A C 1
ATOM 748 O O . MET A 1 100 ? -6.611 11.241 26.795 1.00 88.56 100 MET A O 1
ATOM 752 N N . THR A 1 101 ? -8.777 10.919 27.321 1.00 92.50 101 THR A N 1
ATOM 753 C CA . THR A 1 101 ? -8.726 9.457 27.327 1.00 92.50 101 THR A CA 1
ATOM 754 C C . THR A 1 101 ? -9.849 8.879 26.480 1.00 92.50 101 THR A C 1
ATOM 756 O O . THR A 1 101 ? -10.985 9.354 26.502 1.00 92.50 101 THR A O 1
ATOM 759 N N . THR A 1 102 ? -9.539 7.813 25.752 1.00 93.88 102 THR A N 1
ATOM 760 C CA . THR A 1 102 ? -10.553 6.921 25.191 1.00 93.88 102 THR A CA 1
ATOM 761 C C . THR A 1 102 ? -10.724 5.743 26.133 1.00 93.88 102 THR A C 1
ATOM 763 O O . THR A 1 102 ? -9.738 5.172 26.592 1.00 93.88 102 THR A O 1
ATOM 766 N N . THR A 1 103 ? -11.953 5.304 26.347 1.00 95.31 103 THR A N 1
ATOM 767 C CA . THR A 1 103 ? -12.269 4.083 27.084 1.00 95.31 103 THR A CA 1
ATOM 768 C C . THR A 1 103 ? -13.126 3.184 26.206 1.00 95.31 103 THR A C 1
ATOM 770 O O . THR A 1 103 ? -14.078 3.647 25.586 1.00 95.31 103 THR A O 1
ATOM 773 N N . ILE A 1 104 ? -12.779 1.900 26.117 1.00 97.19 104 ILE A N 1
ATOM 774 C CA . ILE A 1 104 ? -13.550 0.910 25.362 1.00 97.19 104 ILE A CA 1
ATOM 775 C C . ILE A 1 104 ? -14.100 -0.114 26.348 1.00 97.19 104 ILE A C 1
ATOM 777 O O . ILE A 1 104 ? -13.334 -0.865 26.954 1.00 97.19 104 ILE A O 1
ATOM 781 N N . GLY A 1 105 ? -15.422 -0.116 26.510 1.00 96.25 105 GLY A N 1
ATOM 782 C CA . GLY A 1 105 ? -16.144 -0.969 27.451 1.00 96.25 105 GLY A CA 1
ATOM 783 C C . GLY A 1 105 ? -16.883 -2.105 26.749 1.00 96.25 105 GLY A C 1
ATOM 784 O O . GLY A 1 105 ? -17.515 -1.908 25.710 1.00 96.25 105 GLY A O 1
ATOM 785 N N . LEU A 1 106 ? -16.845 -3.301 27.333 1.00 96.06 106 LEU A N 1
ATOM 786 C CA . LEU A 1 106 ? -17.677 -4.434 26.927 1.00 96.06 106 LEU A CA 1
ATOM 787 C C . LEU A 1 106 ? -18.912 -4.464 27.832 1.00 96.06 106 LEU A C 1
ATOM 789 O O . LEU A 1 106 ? -18.780 -4.600 29.047 1.00 96.06 106 LEU A O 1
ATOM 793 N N . VAL A 1 107 ? -20.111 -4.316 27.267 1.00 94.12 107 VAL A N 1
ATOM 794 C CA . VAL A 1 107 ? -21.358 -4.113 28.029 1.00 94.12 107 VAL A CA 1
ATOM 795 C C . VAL A 1 107 ? -22.386 -5.195 27.696 1.00 94.12 107 VAL A C 1
ATOM 797 O O . VAL A 1 107 ? -22.494 -5.630 26.551 1.00 94.12 107 VAL A O 1
ATOM 800 N N . ASN A 1 108 ? -23.139 -5.635 28.706 1.00 92.44 108 ASN A N 1
ATOM 801 C CA . ASN A 1 108 ? -24.269 -6.553 28.584 1.00 92.44 108 ASN A CA 1
ATOM 802 C C . ASN A 1 108 ? -25.584 -5.850 28.953 1.00 92.44 108 ASN A C 1
ATOM 804 O O . ASN A 1 108 ? -25.811 -5.520 30.116 1.00 92.44 108 ASN A O 1
ATOM 808 N N . THR A 1 109 ? -26.448 -5.638 27.963 1.00 88.88 109 THR A N 1
ATOM 809 C CA . THR A 1 109 ? -27.764 -4.986 28.080 1.00 88.88 109 THR A CA 1
ATOM 810 C C . THR A 1 109 ? -28.943 -5.969 28.123 1.00 88.88 109 THR A C 1
ATOM 812 O O . THR A 1 109 ? -30.096 -5.543 28.169 1.00 88.88 109 THR A O 1
ATOM 815 N N . LYS A 1 110 ? -28.684 -7.287 28.100 1.00 83.69 110 LYS A N 1
ATOM 816 C CA . LYS A 1 110 ? -29.711 -8.334 27.920 1.00 83.69 110 LYS A CA 1
ATOM 817 C C . LYS A 1 110 ? -29.870 -9.277 29.113 1.00 83.69 110 LYS A C 1
ATOM 819 O O . LYS A 1 110 ? -30.993 -9.678 29.410 1.00 83.69 110 LYS A O 1
ATOM 824 N N . ASP A 1 111 ? -28.783 -9.661 29.783 1.00 77.75 111 ASP A N 1
ATOM 825 C CA . ASP A 1 111 ? -28.826 -10.580 30.926 1.00 77.75 111 ASP A CA 1
ATOM 826 C C . ASP A 1 111 ? -27.706 -10.314 31.955 1.00 77.75 111 ASP A C 1
ATOM 828 O O . ASP A 1 111 ? -26.947 -9.354 31.850 1.00 77.75 111 ASP A O 1
ATOM 832 N N . ASN A 1 112 ? -27.611 -11.160 32.987 1.00 71.00 112 ASN A N 1
ATOM 833 C CA . ASN A 1 112 ? -26.563 -11.083 34.014 1.00 71.00 112 ASN A CA 1
ATOM 834 C C . ASN A 1 112 ? -25.438 -12.124 33.799 1.00 71.00 112 ASN A C 1
ATOM 836 O O . ASN A 1 112 ? -24.799 -12.575 34.754 1.00 71.00 112 ASN A O 1
ATOM 840 N N . SER A 1 113 ? -25.229 -12.571 32.557 1.00 79.75 113 SER A N 1
ATOM 841 C CA . SER A 1 113 ? -24.162 -13.508 32.193 1.00 79.75 113 SER A CA 1
ATOM 842 C C . SER A 1 113 ? -22.811 -12.801 32.006 1.00 79.75 113 SER A C 1
ATOM 844 O O . SER A 1 113 ? -22.704 -11.577 32.050 1.00 79.75 113 SER A O 1
ATOM 846 N N . ARG A 1 114 ? -21.748 -13.588 31.785 1.00 83.56 114 ARG A N 1
ATOM 847 C CA . ARG A 1 114 ? -20.403 -13.082 31.438 1.00 83.56 114 ARG A CA 1
ATOM 848 C C . ARG A 1 114 ? -20.217 -12.815 29.935 1.00 83.56 114 ARG A C 1
ATOM 850 O O . ARG A 1 114 ? -19.093 -12.572 29.499 1.00 83.56 114 ARG A O 1
ATOM 857 N N . ASN A 1 115 ? -21.285 -12.916 29.142 1.00 92.00 115 ASN A N 1
ATOM 858 C CA . ASN A 1 115 ? -21.280 -12.430 27.766 1.00 92.00 115 ASN A CA 1
ATOM 859 C C . ASN A 1 115 ? -21.398 -10.901 27.754 1.00 92.00 115 ASN A C 1
ATOM 861 O O . ASN A 1 115 ? -21.818 -10.306 28.743 1.00 92.00 115 ASN A O 1
ATOM 865 N N . PHE A 1 116 ? -21.076 -10.289 26.620 1.00 94.25 116 PHE A N 1
ATOM 866 C CA . PHE A 1 116 ? -21.363 -8.885 26.326 1.00 94.25 116 PHE A CA 1
ATOM 867 C C . PHE A 1 116 ? -22.030 -8.794 24.953 1.00 94.25 116 PHE A C 1
ATOM 869 O O . PHE A 1 116 ? -21.731 -9.587 24.058 1.00 94.25 116 PHE A O 1
ATOM 876 N N . ASP A 1 117 ? -22.949 -7.849 24.790 1.00 93.88 117 ASP A N 1
ATOM 877 C CA . ASP A 1 117 ? -23.732 -7.654 23.569 1.00 93.88 117 ASP A CA 1
ATOM 878 C C . ASP A 1 117 ? -23.575 -6.253 22.962 1.00 93.88 117 ASP A C 1
ATOM 880 O O . ASP A 1 117 ? -24.081 -6.014 21.870 1.00 93.88 117 ASP A O 1
ATOM 884 N N . LYS A 1 118 ? -22.825 -5.358 23.617 1.00 95.12 118 LYS A N 1
ATOM 885 C CA . LYS A 1 118 ? -22.334 -4.100 23.045 1.00 95.12 118 LYS A CA 1
ATOM 886 C C . LYS A 1 118 ? -20.839 -3.926 23.299 1.00 95.12 118 LYS A C 1
ATOM 888 O O . LYS A 1 118 ? -20.318 -4.340 24.335 1.00 95.12 118 LYS A O 1
ATOM 893 N N . ILE A 1 119 ? -20.166 -3.278 22.351 1.00 97.19 119 ILE A N 1
ATOM 894 C CA . ILE A 1 119 ? -18.834 -2.694 22.537 1.00 97.19 119 ILE A CA 1
ATOM 895 C C . ILE A 1 119 ? -19.035 -1.184 22.471 1.00 97.19 119 ILE A C 1
ATOM 897 O O . ILE A 1 119 ? -19.472 -0.671 21.443 1.00 97.19 119 ILE A O 1
ATOM 901 N N . MET A 1 120 ? -18.753 -0.488 23.563 1.00 95.88 120 MET A N 1
ATOM 902 C CA . MET A 1 120 ? -18.912 0.959 23.670 1.00 95.88 120 MET A CA 1
ATOM 903 C C . MET A 1 120 ? -17.555 1.646 23.512 1.00 95.88 120 MET A C 1
ATOM 905 O O . MET A 1 120 ? -16.542 1.139 23.992 1.00 95.88 120 MET A O 1
ATOM 909 N N . TYR A 1 121 ? -17.535 2.784 22.824 1.00 95.75 121 TYR A N 1
ATOM 910 C CA . TYR A 1 121 ? -16.375 3.652 22.655 1.00 95.75 121 TYR A CA 1
ATOM 911 C C . TYR A 1 121 ? -16.696 4.996 23.313 1.00 95.75 121 TYR A C 1
ATOM 913 O O . TYR A 1 121 ? -17.471 5.790 22.777 1.00 95.75 121 TYR A O 1
ATOM 921 N N . GLY A 1 122 ? -16.124 5.217 24.493 1.00 93.69 122 GLY A N 1
ATOM 922 C CA . GLY A 1 122 ? -16.200 6.461 25.245 1.00 93.69 122 GLY A CA 1
ATOM 923 C C . GLY A 1 122 ? -14.979 7.339 25.000 1.00 93.69 122 GLY A C 1
ATOM 924 O O . GLY A 1 122 ? -13.855 6.842 24.964 1.00 93.69 122 GLY A O 1
ATOM 925 N N . VAL A 1 123 ? -15.180 8.647 24.890 1.00 91.12 123 VAL A N 1
ATOM 926 C CA . VAL A 1 123 ? -14.116 9.653 24.994 1.00 91.12 123 VAL A CA 1
ATOM 927 C C . VAL A 1 123 ? -14.421 10.525 26.199 1.00 91.12 123 VAL A C 1
ATOM 929 O O . VAL A 1 123 ? -15.514 11.078 26.296 1.00 91.12 123 VAL A O 1
ATOM 932 N N . SER A 1 124 ? -13.452 10.667 27.102 1.00 91.12 124 SER A N 1
ATOM 933 C CA . SER A 1 124 ? -13.469 11.713 28.122 1.00 91.12 124 SER A CA 1
ATOM 934 C C . SER A 1 124 ? -12.389 12.746 27.823 1.00 91.12 124 SER A C 1
ATOM 936 O O . SER A 1 124 ? -11.295 12.405 27.364 1.00 91.12 124 SER A O 1
ATOM 938 N N . SER A 1 125 ? -12.679 14.015 28.088 1.00 89.25 125 SER A N 1
ATOM 939 C CA . SER A 1 125 ? -11.660 15.063 28.089 1.00 89.25 125 SER A CA 1
ATOM 940 C C . SER A 1 125 ? -11.883 16.040 29.232 1.00 89.25 125 SER A C 1
ATOM 942 O O . SER A 1 125 ? -13.024 16.348 29.576 1.00 89.25 125 SER A O 1
ATOM 944 N N . THR A 1 126 ? -10.782 16.520 29.805 1.00 86.56 126 THR A N 1
ATOM 945 C CA . THR A 1 126 ? -10.758 17.529 30.865 1.00 86.56 126 THR A CA 1
ATOM 946 C C . THR A 1 126 ? -9.830 18.664 30.446 1.00 86.56 126 THR A C 1
ATOM 948 O O . THR A 1 126 ? -8.636 18.450 30.220 1.00 86.56 126 THR A O 1
ATOM 951 N N . VAL A 1 127 ? -10.377 19.875 30.356 1.00 84.88 127 VAL A N 1
ATOM 952 C CA . VAL A 1 127 ? -9.676 21.101 29.958 1.00 84.88 127 VAL A CA 1
ATOM 953 C C . VAL A 1 127 ? -9.436 21.975 31.186 1.00 84.88 127 VAL A C 1
ATOM 955 O O . VAL A 1 127 ? -10.361 22.253 31.948 1.00 84.88 127 VAL A O 1
ATOM 958 N N . ASN A 1 128 ? -8.203 22.451 31.366 1.00 81.38 128 ASN A N 1
ATOM 959 C CA . ASN A 1 128 ? -7.853 23.391 32.433 1.00 81.38 128 ASN A CA 1
ATOM 960 C C . ASN A 1 128 ? -7.833 24.829 31.900 1.00 81.38 128 ASN A C 1
ATOM 962 O O . ASN A 1 128 ? -6.822 25.312 31.383 1.00 81.38 128 ASN A O 1
ATOM 966 N N . MET A 1 129 ? -8.948 25.537 32.068 1.00 80.12 129 MET A N 1
ATOM 967 C CA . MET A 1 129 ? -9.102 26.949 31.713 1.00 80.12 129 MET A CA 1
ATOM 968 C C . MET A 1 129 ? -8.574 27.874 32.822 1.00 80.12 129 MET A C 1
ATOM 970 O O . MET A 1 129 ? -9.287 28.726 33.347 1.00 80.12 129 MET A O 1
ATOM 974 N N . GLY A 1 130 ? -7.302 27.702 33.196 1.00 73.31 130 GLY A N 1
ATOM 975 C CA . GLY A 1 130 ? -6.609 28.589 34.137 1.00 73.31 130 GLY A CA 1
ATOM 976 C C . GLY A 1 130 ? -7.109 28.499 35.583 1.00 73.31 130 GLY A C 1
ATOM 977 O O . GLY A 1 130 ? -7.144 29.513 36.277 1.00 73.31 130 GLY A O 1
ATOM 978 N N . GLY A 1 131 ? -7.497 27.302 36.033 1.00 74.12 131 GLY A N 1
ATOM 979 C CA . GLY A 1 131 ? -8.034 27.049 37.377 1.00 74.12 131 GLY A CA 1
ATOM 980 C C . GLY A 1 131 ? -9.511 26.644 37.405 1.00 74.12 131 GLY A C 1
ATOM 981 O O . GLY A 1 131 ? -9.984 26.181 38.440 1.00 74.12 131 GLY A O 1
ATOM 982 N N . PHE A 1 132 ? -10.221 26.755 36.280 1.00 77.00 132 PHE A N 1
ATOM 983 C CA . PHE A 1 132 ? -11.496 26.070 36.062 1.00 77.00 132 PHE A CA 1
ATOM 984 C C . PHE A 1 132 ? -11.253 24.765 35.293 1.00 77.00 132 PHE A C 1
ATOM 986 O O . PHE A 1 132 ? -10.494 24.762 34.322 1.00 77.00 132 PHE A O 1
ATOM 993 N N . LEU A 1 133 ? -11.885 23.672 35.725 1.00 82.19 133 LEU A N 1
ATOM 994 C CA . LEU A 1 133 ? -11.853 22.382 35.036 1.00 82.19 133 LEU A CA 1
ATOM 995 C C . LEU A 1 133 ? -13.200 22.157 34.352 1.00 82.19 133 LEU A C 1
ATOM 997 O O . LEU A 1 133 ? -14.217 22.018 35.028 1.00 82.19 133 LEU A O 1
ATOM 1001 N N . GLU A 1 134 ? -13.194 22.111 33.024 1.00 85.19 134 GLU A N 1
ATOM 1002 C CA . GLU A 1 134 ? -14.344 21.689 32.227 1.00 85.19 134 GLU A CA 1
ATOM 1003 C C . GLU A 1 134 ? -14.118 20.244 31.783 1.00 85.19 134 GLU A C 1
ATOM 1005 O O . GLU A 1 134 ? -13.083 19.939 31.188 1.00 85.19 134 GLU A O 1
ATOM 1010 N N . SER A 1 135 ? -15.058 19.350 32.092 1.00 85.81 135 SER A N 1
ATOM 1011 C CA . SER A 1 135 ? -15.008 17.947 31.684 1.00 85.81 135 SER A CA 1
ATOM 1012 C C . SER A 1 135 ? -16.170 17.593 30.761 1.00 85.81 135 SER A C 1
ATOM 1014 O O . SER A 1 135 ? -17.290 18.081 30.911 1.00 85.81 135 SER A O 1
ATOM 1016 N N . SER A 1 136 ? -15.896 16.723 29.794 1.00 87.88 136 SER A N 1
ATOM 1017 C CA . SER A 1 136 ? -16.891 16.168 28.879 1.00 87.88 136 SER A CA 1
ATOM 1018 C C . SER A 1 136 ? -16.706 14.661 28.741 1.00 87.88 136 SER A C 1
ATOM 1020 O O . SER A 1 136 ? -15.583 14.154 28.812 1.00 87.88 136 SER A O 1
ATOM 1022 N N . TYR A 1 137 ? -17.817 13.954 28.545 1.00 88.31 137 TYR A N 1
ATOM 1023 C CA . TYR A 1 137 ? -17.855 12.527 28.256 1.00 88.31 137 TYR A CA 1
ATOM 1024 C C . TYR A 1 137 ? -18.890 12.261 27.165 1.00 88.31 137 TYR A C 1
ATOM 1026 O O . TYR A 1 137 ? -19.999 12.793 27.215 1.00 88.31 137 TYR A O 1
ATOM 1034 N N . ASP A 1 138 ? -18.510 11.457 26.179 1.00 89.38 138 ASP A N 1
ATOM 1035 C CA . ASP A 1 138 ? -19.351 11.036 25.062 1.00 89.38 138 ASP A CA 1
ATOM 1036 C C . ASP A 1 138 ? -19.075 9.556 24.787 1.00 89.38 138 ASP A C 1
ATOM 1038 O O . ASP A 1 138 ? -17.935 9.190 24.499 1.00 89.38 138 ASP A O 1
ATOM 1042 N N . GLU A 1 139 ? -20.092 8.700 24.898 1.00 92.00 139 GLU A N 1
ATOM 1043 C CA . GLU A 1 139 ? -19.968 7.253 24.709 1.00 92.00 139 GLU A CA 1
ATOM 1044 C C . GLU A 1 139 ? -20.984 6.746 23.687 1.00 92.00 139 GLU A C 1
ATOM 1046 O O . GLU A 1 139 ? -22.187 6.978 23.798 1.00 92.00 139 GLU A O 1
ATOM 1051 N N . LYS A 1 140 ? -20.483 6.042 22.668 1.00 94.62 140 LYS A N 1
ATOM 1052 C CA . LYS A 1 140 ? -21.278 5.555 21.538 1.00 94.62 140 LYS A CA 1
ATOM 1053 C C . LYS A 1 140 ? -20.891 4.123 21.161 1.00 94.62 140 LYS A C 1
ATOM 1055 O O . LYS A 1 140 ? -19.732 3.742 21.337 1.00 94.62 140 LYS A O 1
ATOM 1060 N N . PRO A 1 141 ? -21.819 3.301 20.644 1.00 95.31 141 PRO A N 1
ATOM 1061 C CA . PRO A 1 141 ? -21.501 1.935 20.255 1.00 95.31 141 PRO A CA 1
ATOM 1062 C C . PRO A 1 141 ? -20.533 1.897 19.064 1.00 95.31 141 PRO A C 1
ATOM 1064 O O . PRO A 1 141 ? -20.665 2.648 18.091 1.00 95.31 141 PRO A O 1
ATOM 1067 N N . VAL A 1 142 ? -19.579 0.968 19.116 1.00 96.56 142 VAL A N 1
ATOM 1068 C CA . VAL A 1 142 ? -18.874 0.488 17.923 1.00 96.56 142 VAL A CA 1
ATOM 1069 C C . VAL A 1 142 ? -19.908 -0.199 17.033 1.00 96.56 142 VAL A C 1
ATOM 1071 O O . VAL A 1 142 ? -20.667 -1.037 17.508 1.00 96.56 142 VAL A O 1
ATOM 1074 N N . THR A 1 143 ? -19.945 0.161 15.752 1.00 95.31 143 THR A N 1
ATOM 1075 C CA . THR A 1 143 ? -20.950 -0.327 14.789 1.00 95.31 143 THR A CA 1
ATOM 1076 C C . THR A 1 143 ? -20.369 -1.310 13.777 1.00 95.31 143 THR A C 1
ATOM 1078 O O . THR A 1 143 ? -21.035 -2.269 13.398 1.00 95.31 143 THR A O 1
ATOM 1081 N N . ASP A 1 144 ? -19.101 -1.148 13.394 1.00 94.38 144 ASP A N 1
ATOM 1082 C CA . ASP A 1 144 ? -18.414 -2.058 12.473 1.00 94.38 144 ASP A CA 1
ATOM 1083 C C . ASP A 1 144 ? -16.920 -2.152 12.806 1.00 94.38 144 ASP A C 1
ATOM 1085 O O . ASP A 1 144 ? -16.290 -1.175 13.221 1.00 94.38 144 ASP A O 1
ATOM 1089 N N . TYR A 1 145 ? -16.335 -3.313 12.523 1.00 94.62 145 TYR A N 1
ATOM 1090 C CA . TYR A 1 145 ? -14.895 -3.561 12.515 1.00 94.62 145 TYR A CA 1
ATOM 1091 C C . TYR A 1 145 ? -14.463 -3.996 11.114 1.00 94.62 145 TYR A C 1
ATOM 1093 O O . TYR A 1 145 ? -15.029 -4.925 10.535 1.00 94.62 145 TYR A O 1
ATOM 1101 N N . SER A 1 146 ? -13.437 -3.342 10.577 1.00 92.94 146 SER A N 1
ATOM 1102 C CA . SER A 1 146 ? -12.873 -3.636 9.261 1.00 92.94 146 SER A CA 1
ATOM 1103 C C . SER A 1 146 ? -11.459 -4.196 9.354 1.00 92.94 146 SER A C 1
ATOM 1105 O O . SER A 1 146 ? -10.622 -3.686 10.095 1.00 92.94 146 SER A O 1
ATOM 1107 N N . ASP A 1 147 ? -11.191 -5.214 8.541 1.00 93.50 147 ASP A N 1
ATOM 1108 C CA . ASP A 1 147 ? -9.891 -5.855 8.355 1.00 93.50 147 ASP A CA 1
ATOM 1109 C C . ASP A 1 147 ? -9.680 -6.071 6.851 1.00 93.50 147 ASP A C 1
ATOM 1111 O O . ASP A 1 147 ? -10.237 -6.990 6.239 1.00 93.50 147 ASP A O 1
ATOM 1115 N N . ILE A 1 148 ? -8.967 -5.132 6.225 1.00 91.88 148 ILE A N 1
ATOM 1116 C CA . ILE A 1 148 ? -8.894 -5.004 4.768 1.00 91.88 148 ILE A CA 1
ATOM 1117 C C . ILE A 1 148 ? -7.455 -5.221 4.319 1.00 91.88 148 ILE A C 1
ATOM 1119 O O . ILE A 1 148 ? -6.547 -4.491 4.718 1.00 91.88 148 ILE A O 1
ATOM 1123 N N . VAL A 1 149 ? -7.234 -6.220 3.469 1.00 93.44 149 VAL A N 1
ATOM 1124 C CA . VAL A 1 149 ? -5.947 -6.441 2.799 1.00 93.44 149 VAL A CA 1
ATOM 1125 C C . VAL A 1 149 ? -5.988 -5.783 1.427 1.00 93.44 149 VAL A C 1
ATOM 1127 O O . VAL A 1 149 ? -6.824 -6.134 0.592 1.00 93.44 149 VAL A O 1
ATOM 1130 N N . PHE A 1 150 ? -5.064 -4.863 1.184 1.00 93.00 150 PHE A N 1
ATOM 1131 C CA . PHE A 1 150 ? -4.817 -4.272 -0.123 1.00 93.00 150 PHE A CA 1
ATOM 1132 C C . PHE A 1 150 ? -3.616 -4.964 -0.770 1.00 93.00 150 PHE A C 1
ATOM 1134 O O . PHE A 1 150 ? -2.537 -5.020 -0.181 1.00 93.00 150 PHE A O 1
ATOM 1141 N N . ASP A 1 151 ? -3.806 -5.486 -1.980 1.00 93.56 151 ASP A N 1
ATOM 1142 C CA . ASP A 1 151 ? -2.734 -5.961 -2.854 1.00 93.56 151 ASP A CA 1
ATOM 1143 C C . ASP A 1 151 ? -2.493 -4.927 -3.952 1.00 93.56 151 ASP A C 1
ATOM 1145 O O . ASP A 1 151 ? -3.365 -4.697 -4.791 1.00 93.56 151 ASP A O 1
ATOM 1149 N N . LEU A 1 152 ? -1.313 -4.317 -3.948 1.00 92.94 152 LEU A N 1
ATOM 1150 C CA . LEU A 1 152 ? -0.857 -3.395 -4.977 1.00 92.94 152 LEU A CA 1
ATOM 1151 C C . LEU A 1 152 ? -0.203 -4.196 -6.114 1.00 92.94 152 LEU A C 1
ATOM 1153 O O . LEU A 1 152 ? 0.792 -4.896 -5.900 1.00 92.94 152 LEU A O 1
ATOM 1157 N N . ILE A 1 153 ? -0.804 -4.120 -7.303 1.00 93.00 153 ILE A N 1
ATOM 1158 C CA . ILE A 1 153 ? -0.431 -4.889 -8.492 1.00 93.00 153 ILE A CA 1
ATOM 1159 C C . ILE A 1 153 ? 0.092 -4.007 -9.626 1.00 93.00 153 ILE A C 1
ATOM 1161 O O . ILE A 1 153 ? -0.307 -2.853 -9.802 1.00 93.00 153 ILE A O 1
ATOM 1165 N N . SER A 1 154 ? 0.954 -4.626 -10.418 1.00 93.00 154 SER A N 1
ATOM 1166 C CA . SER A 1 154 ? 1.478 -4.162 -11.695 1.00 93.00 154 SER A CA 1
ATOM 1167 C C . SER A 1 154 ? 0.444 -4.299 -12.826 1.00 93.00 154 SER A C 1
ATOM 1169 O O . SER A 1 154 ? -0.598 -4.954 -12.698 1.00 93.00 154 SER A O 1
ATOM 1171 N N . ASP A 1 155 ? 0.743 -3.722 -13.986 1.00 93.00 155 ASP A N 1
ATOM 1172 C CA . ASP A 1 155 ? -0.093 -3.802 -15.191 1.00 93.00 155 ASP A CA 1
ATOM 1173 C C . ASP A 1 155 ? -0.027 -5.159 -15.899 1.00 93.00 155 ASP A C 1
ATOM 1175 O O . ASP A 1 155 ? -0.962 -5.533 -16.605 1.00 93.00 155 ASP A O 1
ATOM 1179 N N . ASP A 1 156 ? 1.018 -5.944 -15.642 1.00 91.38 156 ASP A N 1
ATOM 1180 C CA . ASP A 1 156 ? 1.130 -7.351 -16.041 1.00 91.38 156 ASP A CA 1
ATOM 1181 C C . ASP A 1 156 ? 0.310 -8.312 -15.140 1.00 91.38 156 ASP A C 1
ATOM 1183 O O . ASP A 1 156 ? 0.294 -9.524 -15.365 1.00 91.38 156 ASP A O 1
ATOM 1187 N N . GLY A 1 157 ? -0.381 -7.793 -14.116 1.00 89.56 157 GLY A N 1
ATOM 1188 C CA . GLY A 1 157 ? -1.137 -8.579 -13.133 1.00 89.56 157 GLY A CA 1
ATOM 1189 C C . GLY A 1 157 ? -0.290 -9.228 -12.027 1.00 89.56 157 GLY A C 1
ATOM 1190 O O . GLY A 1 157 ? -0.850 -9.905 -11.160 1.00 89.56 157 GLY A O 1
ATOM 1191 N N . THR A 1 158 ? 1.033 -9.028 -12.020 1.00 89.94 158 THR A N 1
ATOM 1192 C CA . THR A 1 158 ? 1.901 -9.435 -10.905 1.00 89.94 158 THR A CA 1
ATOM 1193 C C . THR A 1 158 ? 1.701 -8.528 -9.697 1.00 89.94 158 THR A C 1
ATOM 1195 O O . THR A 1 158 ? 1.196 -7.409 -9.791 1.00 89.94 158 THR A O 1
ATOM 1198 N N . LYS A 1 159 ? 2.060 -9.033 -8.519 1.00 87.75 159 LYS A N 1
ATOM 1199 C CA . LYS A 1 159 ? 1.786 -8.394 -7.236 1.00 87.75 159 LYS A CA 1
ATOM 1200 C C . LYS A 1 159 ? 3.089 -7.917 -6.603 1.00 87.75 159 LYS A C 1
ATOM 1202 O O . LYS A 1 159 ? 3.880 -8.752 -6.176 1.00 87.75 159 LYS A O 1
ATOM 1207 N N . GLY A 1 160 ? 3.250 -6.601 -6.486 1.00 83.94 160 GLY A N 1
ATOM 1208 C CA . GLY A 1 160 ? 4.414 -5.992 -5.843 1.00 83.94 160 GLY A CA 1
ATOM 1209 C C . GLY A 1 160 ? 4.315 -6.007 -4.316 1.00 83.94 160 GLY A C 1
ATOM 1210 O O . GLY A 1 160 ? 5.171 -6.567 -3.639 1.00 83.94 160 GLY A O 1
ATOM 1211 N N . LEU A 1 161 ? 3.241 -5.437 -3.753 1.00 90.12 161 LEU A N 1
ATOM 1212 C CA . LEU A 1 161 ? 3.125 -5.208 -2.305 1.00 90.12 161 LEU A CA 1
ATOM 1213 C C . LEU A 1 161 ? 1.762 -5.640 -1.735 1.00 90.12 161 LEU A C 1
ATOM 1215 O O . LEU A 1 161 ? 0.731 -5.552 -2.399 1.00 90.12 161 LEU A O 1
ATOM 1219 N N . SER A 1 162 ? 1.749 -6.068 -0.469 1.00 92.19 162 SER A N 1
ATOM 1220 C CA . SER A 1 162 ? 0.540 -6.108 0.366 1.00 92.19 162 SER A CA 1
ATOM 1221 C C . SER A 1 162 ? 0.667 -5.141 1.533 1.00 92.19 162 SER A C 1
ATOM 1223 O O . SER A 1 162 ? 1.701 -5.112 2.195 1.00 92.19 162 SER A O 1
ATOM 1225 N N . PHE A 1 163 ? -0.429 -4.472 1.879 1.00 92.38 163 PHE A N 1
ATOM 1226 C CA . PHE A 1 163 ? -0.606 -3.861 3.194 1.00 92.38 163 PHE A CA 1
ATOM 1227 C C . PHE A 1 163 ? -2.000 -4.176 3.750 1.00 92.38 163 PHE A C 1
ATOM 1229 O O . PHE A 1 163 ? -2.905 -4.598 3.028 1.00 92.38 163 PHE A O 1
ATOM 1236 N N . ASN A 1 164 ? -2.162 -4.030 5.062 1.00 92.62 164 ASN A N 1
ATOM 1237 C CA . ASN A 1 164 ? -3.412 -4.305 5.766 1.00 92.62 164 ASN A CA 1
ATOM 1238 C C . ASN A 1 164 ? -3.811 -3.076 6.577 1.00 92.62 164 ASN A C 1
ATOM 1240 O O . ASN A 1 164 ? -3.002 -2.567 7.354 1.00 92.62 164 ASN A O 1
ATOM 1244 N N . VAL A 1 165 ? -5.048 -2.623 6.386 1.00 92.00 165 VAL A N 1
ATOM 1245 C CA . VAL A 1 165 ? -5.661 -1.539 7.154 1.00 92.00 165 VAL A CA 1
ATOM 1246 C C . VAL A 1 165 ? -6.763 -2.146 8.005 1.00 92.00 165 VAL A C 1
ATOM 1248 O O . VAL A 1 165 ? -7.670 -2.800 7.483 1.00 92.00 165 VAL A O 1
ATOM 1251 N N . LYS A 1 166 ? -6.682 -1.906 9.313 1.00 92.75 166 LYS A N 1
ATOM 1252 C CA . LYS A 1 166 ? -7.729 -2.253 10.271 1.00 92.75 166 LYS A CA 1
ATOM 1253 C C . LYS A 1 166 ? -8.347 -0.989 10.834 1.00 92.75 166 LYS A C 1
ATOM 1255 O O . LYS A 1 166 ? -7.638 -0.006 11.052 1.00 92.75 166 LYS A O 1
ATOM 1260 N N . SER A 1 167 ? -9.649 -1.018 11.074 1.00 92.75 167 SER A N 1
ATOM 1261 C CA . SER A 1 167 ? -10.358 0.110 11.669 1.00 92.75 167 SER A CA 1
ATOM 1262 C C . SER A 1 167 ? -11.613 -0.309 12.414 1.00 92.75 167 SER A C 1
ATOM 1264 O O . SER A 1 167 ? -12.151 -1.397 12.210 1.00 92.75 167 SER A O 1
ATOM 1266 N N . ILE A 1 168 ? -12.088 0.594 13.266 1.00 93.94 168 ILE A N 1
ATOM 1267 C CA . ILE A 1 168 ? -13.415 0.530 13.877 1.00 93.94 168 ILE A CA 1
ATOM 1268 C C . ILE A 1 168 ? -14.213 1.765 13.473 1.00 93.94 168 ILE A C 1
ATOM 1270 O O . ILE A 1 168 ? -13.655 2.855 13.333 1.00 93.94 168 ILE A O 1
ATOM 1274 N N . ASN A 1 169 ? -15.519 1.604 13.303 1.00 92.94 169 ASN A N 1
ATOM 1275 C CA . ASN A 1 169 ? -16.450 2.719 13.190 1.00 92.94 169 ASN A CA 1
ATOM 1276 C C . ASN A 1 169 ? -17.287 2.792 14.463 1.00 92.94 169 ASN A C 1
ATOM 1278 O O . ASN A 1 169 ? -17.646 1.770 15.049 1.00 92.94 169 ASN A O 1
ATOM 1282 N N . VAL A 1 170 ? -17.609 4.011 14.866 1.00 93.50 170 VAL A N 1
ATOM 1283 C CA . VAL A 1 170 ? -18.441 4.317 16.029 1.00 93.50 170 VAL A CA 1
ATOM 1284 C C . VAL A 1 170 ? -19.675 5.051 15.523 1.00 93.50 170 VAL A C 1
ATOM 1286 O O . VAL A 1 170 ? -19.587 5.803 14.549 1.00 93.50 170 VAL A O 1
ATOM 1289 N N . GLU A 1 171 ? -20.829 4.801 16.135 1.00 92.69 171 GLU A N 1
ATOM 1290 C CA . GLU A 1 171 ? -22.082 5.466 15.772 1.00 92.69 171 GLU A CA 1
ATOM 1291 C C . GLU A 1 171 ? -21.930 6.999 15.744 1.00 92.69 171 GLU A C 1
ATOM 1293 O O . GLU A 1 171 ? -21.161 7.582 16.504 1.00 92.69 171 GLU A O 1
ATOM 1298 N N . GLY A 1 172 ? -22.614 7.666 14.812 1.00 87.31 172 GLY A N 1
ATOM 1299 C CA . GLY A 1 172 ? -22.515 9.117 14.606 1.00 87.31 172 GLY A CA 1
ATOM 1300 C C . GLY A 1 172 ? -21.215 9.620 13.954 1.00 87.31 172 GLY A C 1
ATOM 1301 O O . GLY A 1 172 ? -21.226 10.706 13.374 1.00 87.31 172 GLY A O 1
ATOM 1302 N N . ASN A 1 173 ? -20.118 8.853 13.971 1.00 85.38 173 ASN A N 1
ATOM 1303 C CA . ASN A 1 173 ? -18.825 9.313 13.458 1.00 85.38 173 ASN A CA 1
ATOM 1304 C C . ASN A 1 173 ? -18.669 9.070 11.945 1.00 85.38 173 ASN A C 1
ATOM 1306 O O . ASN A 1 173 ? -18.955 7.994 11.421 1.00 85.38 173 ASN A O 1
ATOM 1310 N N . SER A 1 174 ? -18.174 10.084 11.228 1.00 78.62 174 SER A N 1
ATOM 1311 C CA . SER A 1 174 ? -18.066 10.087 9.759 1.00 78.62 174 SER A CA 1
ATOM 1312 C C . SER A 1 174 ? -16.759 9.501 9.205 1.00 78.62 174 SER A C 1
ATOM 1314 O O . SER A 1 174 ? -16.708 9.124 8.032 1.00 78.62 174 SER A O 1
ATOM 1316 N N . LYS A 1 175 ? -15.707 9.413 10.029 1.00 81.12 175 LYS A N 1
ATOM 1317 C CA . LYS A 1 175 ? -14.411 8.789 9.706 1.00 81.12 175 LYS A CA 1
ATOM 1318 C C . LYS A 1 175 ? -14.195 7.548 10.595 1.00 81.12 175 LYS A C 1
ATOM 1320 O O . LYS A 1 175 ? -14.522 7.622 11.780 1.00 81.12 175 LYS A O 1
ATOM 1325 N N . PRO A 1 176 ? -13.619 6.443 10.079 1.00 88.31 176 PRO A N 1
ATOM 1326 C CA . PRO A 1 176 ? -13.189 5.321 10.916 1.00 88.31 176 PRO A CA 1
ATOM 1327 C C . PRO A 1 176 ? -12.000 5.706 11.811 1.00 88.31 176 PRO A C 1
ATOM 1329 O O . PRO A 1 176 ? -11.210 6.583 11.459 1.00 88.31 176 PRO A O 1
ATOM 1332 N N . PHE A 1 177 ? -11.817 4.995 12.924 1.00 89.69 177 PHE A N 1
ATOM 1333 C CA . PHE A 1 177 ? -10.610 5.069 13.750 1.00 89.69 177 PHE A CA 1
ATOM 1334 C C . PHE A 1 177 ? -9.608 3.977 13.353 1.00 89.69 177 PHE A C 1
ATOM 1336 O O . PHE A 1 177 ? -9.986 2.817 13.196 1.00 89.69 177 PHE A O 1
ATOM 1343 N N . PHE A 1 178 ? -8.327 4.342 13.244 1.00 89.69 178 PHE A N 1
ATOM 1344 C CA . PHE A 1 178 ? -7.219 3.470 12.801 1.00 89.69 178 PHE A CA 1
ATOM 1345 C C . PHE A 1 178 ? -6.172 3.209 13.898 1.00 89.69 178 PHE A C 1
ATOM 1347 O O . PHE A 1 178 ? -5.072 2.725 13.626 1.00 89.69 178 PHE A O 1
ATOM 1354 N N . ASP A 1 179 ? -6.496 3.573 15.139 1.00 91.06 179 ASP A N 1
ATOM 1355 C CA . ASP A 1 179 ? -5.587 3.461 16.271 1.00 91.06 179 ASP A CA 1
ATOM 1356 C C . ASP A 1 179 ? -5.241 1.998 16.576 1.00 91.06 179 ASP A C 1
ATOM 1358 O O . ASP A 1 179 ? -6.121 1.169 16.821 1.00 91.06 179 ASP A O 1
ATOM 1362 N N . LYS A 1 180 ? -3.944 1.683 16.573 1.00 89.56 180 LYS A N 1
ATOM 1363 C CA . LYS A 1 180 ? -3.460 0.303 16.618 1.00 89.56 180 LYS A CA 1
ATOM 1364 C C . LYS A 1 180 ? -3.887 -0.445 17.880 1.00 89.56 180 LYS A C 1
ATOM 1366 O O . LYS A 1 180 ? -4.218 -1.625 17.781 1.00 89.56 180 LYS A O 1
ATOM 1371 N N . GLU A 1 181 ? -3.867 0.191 19.051 1.00 92.81 181 GLU A N 1
ATOM 1372 C CA . GLU A 1 181 ? -4.198 -0.507 20.297 1.00 92.81 181 GLU A CA 1
ATOM 1373 C C . GLU A 1 181 ? -5.705 -0.609 20.519 1.00 92.81 181 GLU A C 1
ATOM 1375 O O . GLU A 1 181 ? -6.191 -1.662 20.938 1.00 92.81 181 GLU A O 1
ATOM 1380 N N . LYS A 1 182 ? -6.450 0.456 20.205 1.00 94.50 182 LYS A N 1
ATOM 1381 C CA . LYS A 1 182 ? -7.915 0.479 20.321 1.00 94.50 182 LYS A CA 1
ATOM 1382 C C . LYS A 1 182 ? -8.553 -0.536 19.377 1.00 94.50 182 LYS A C 1
ATOM 1384 O O . LYS A 1 182 ? -9.362 -1.360 19.802 1.00 94.50 182 LYS A O 1
ATOM 1389 N N . VAL A 1 183 ? -8.126 -0.539 18.111 1.00 94.75 183 VAL A N 1
ATOM 1390 C CA . VAL A 1 183 ? -8.601 -1.489 17.095 1.00 94.75 183 VAL A CA 1
ATOM 1391 C C . VAL A 1 183 ? -8.202 -2.925 17.455 1.00 94.75 183 VAL A C 1
ATOM 1393 O O . VAL A 1 183 ? -9.013 -3.828 17.272 1.00 94.75 183 VAL A O 1
ATOM 1396 N N . ALA A 1 184 ? -7.016 -3.158 18.034 1.00 95.31 184 ALA A N 1
ATOM 1397 C CA . ALA A 1 184 ? -6.610 -4.492 18.491 1.00 95.31 184 ALA A CA 1
ATOM 1398 C C . ALA A 1 184 ? -7.421 -5.000 19.701 1.00 95.31 184 ALA A C 1
ATOM 1400 O O . ALA A 1 184 ? -7.727 -6.192 19.770 1.00 95.31 184 ALA A O 1
ATOM 1401 N N . TYR A 1 185 ? -7.808 -4.126 20.639 1.00 97.00 185 TYR A N 1
ATOM 1402 C CA . TYR A 1 185 ? -8.688 -4.505 21.752 1.00 97.00 185 TYR A CA 1
ATOM 1403 C C . TYR A 1 185 ? -10.096 -4.866 21.251 1.00 97.00 185 TYR A C 1
ATOM 1405 O O . TYR A 1 185 ? -10.616 -5.923 21.608 1.00 97.00 185 TYR A O 1
ATOM 1413 N N . VAL A 1 186 ? -10.664 -4.078 20.328 1.00 97.25 186 VAL A N 1
ATOM 1414 C CA . VAL A 1 186 ? -11.947 -4.410 19.678 1.00 97.25 186 VAL A CA 1
ATOM 1415 C C . VAL A 1 186 ? -11.847 -5.688 18.835 1.00 97.25 186 VAL A C 1
ATOM 1417 O O . VAL A 1 186 ? -12.739 -6.529 18.901 1.00 97.25 186 VAL A O 1
ATOM 1420 N N . GLU A 1 187 ? -10.750 -5.908 18.102 1.00 97.25 187 GLU A N 1
ATOM 1421 C CA . GLU A 1 187 ? -10.504 -7.161 17.372 1.00 97.25 187 GLU A CA 1
ATOM 1422 C C . GLU A 1 187 ? -10.467 -8.377 18.317 1.00 97.25 187 GLU A C 1
ATOM 1424 O O . GLU A 1 187 ? -10.995 -9.440 17.980 1.00 97.25 187 GLU A O 1
ATOM 1429 N N . SER A 1 188 ? -9.861 -8.227 19.499 1.00 97.50 188 SER A N 1
ATOM 1430 C CA . SER A 1 188 ? -9.822 -9.258 20.542 1.00 97.50 188 SER A CA 1
ATOM 1431 C C . SER A 1 188 ? -11.219 -9.545 21.101 1.00 97.50 188 SER A C 1
ATOM 1433 O O . SER A 1 188 ? -11.638 -10.703 21.151 1.00 97.50 188 SER A O 1
ATOM 1435 N N . ALA A 1 189 ? -11.979 -8.496 21.435 1.00 97.12 189 ALA A N 1
ATOM 1436 C CA . ALA A 1 189 ? -13.359 -8.613 21.892 1.00 97.12 189 ALA A CA 1
ATOM 1437 C C . ALA A 1 189 ? -14.236 -9.322 20.847 1.00 97.12 189 ALA A C 1
ATOM 1439 O O . ALA A 1 189 ? -14.879 -10.320 21.162 1.00 97.12 189 ALA A O 1
ATOM 1440 N N . ILE A 1 190 ? -14.192 -8.905 19.579 1.00 96.75 190 ILE A N 1
ATOM 1441 C CA . ILE A 1 190 ? -14.990 -9.505 18.496 1.00 96.75 190 ILE A CA 1
ATOM 1442 C C . ILE A 1 190 ? -14.698 -11.003 18.313 1.00 96.75 190 ILE A C 1
ATOM 1444 O O . ILE A 1 190 ? -15.610 -11.772 18.005 1.00 96.75 190 ILE A O 1
ATOM 1448 N N . LYS A 1 191 ? -13.448 -11.432 18.538 1.00 96.00 191 LYS A N 1
ATOM 1449 C CA . LYS A 1 191 ? -13.018 -12.843 18.495 1.00 96.00 191 LYS A CA 1
ATOM 1450 C C . LYS A 1 191 ? -13.342 -13.642 19.765 1.00 96.00 191 LYS A C 1
ATOM 1452 O O . LYS A 1 191 ? -13.144 -14.857 19.768 1.00 96.00 191 LYS A O 1
ATOM 1457 N N . SER A 1 192 ? -13.797 -13.000 20.839 1.00 95.81 192 SER A N 1
ATOM 1458 C CA . SER A 1 192 ? -14.081 -13.656 22.117 1.00 95.81 192 SER A CA 1
ATOM 1459 C C . SER A 1 192 ? -15.287 -14.602 22.011 1.00 95.81 192 SER A C 1
ATOM 1461 O O . SER A 1 192 ? -16.316 -14.207 21.460 1.00 95.81 192 SER A O 1
ATOM 1463 N N . PRO A 1 193 ? -15.254 -15.813 22.605 1.00 94.88 193 PRO A N 1
ATOM 1464 C CA . PRO A 1 193 ? -16.433 -16.685 22.674 1.00 94.88 193 PRO A CA 1
ATOM 1465 C C . PRO A 1 193 ? -17.592 -16.055 23.471 1.00 94.88 193 PRO A C 1
ATOM 1467 O O . PRO A 1 193 ? -18.753 -16.429 23.288 1.00 94.88 193 PRO A O 1
ATOM 1470 N N . ASN A 1 194 ? -17.292 -15.066 24.320 1.00 93.38 194 ASN A N 1
ATOM 1471 C CA . ASN A 1 194 ? -18.265 -14.317 25.115 1.00 93.38 194 ASN A CA 1
ATOM 1472 C C . ASN A 1 194 ? -18.949 -13.187 24.318 1.00 93.38 194 ASN A C 1
ATOM 1474 O O . ASN A 1 194 ? -19.894 -12.583 24.819 1.00 93.38 194 ASN A O 1
ATOM 1478 N N . ASN A 1 195 ? -18.508 -12.911 23.085 1.00 94.88 195 ASN A N 1
ATOM 1479 C CA . ASN A 1 195 ? -19.110 -11.899 22.221 1.00 94.88 195 ASN A CA 1
ATOM 1480 C C . ASN A 1 195 ? -20.525 -12.314 21.778 1.00 94.88 195 ASN A C 1
ATOM 1482 O O . ASN A 1 195 ? -20.726 -13.443 21.319 1.00 94.88 195 ASN A O 1
ATOM 1486 N N . LYS A 1 196 ? -21.502 -11.416 21.919 1.00 94.56 196 LYS A N 1
ATOM 1487 C CA . LYS A 1 196 ? -22.891 -11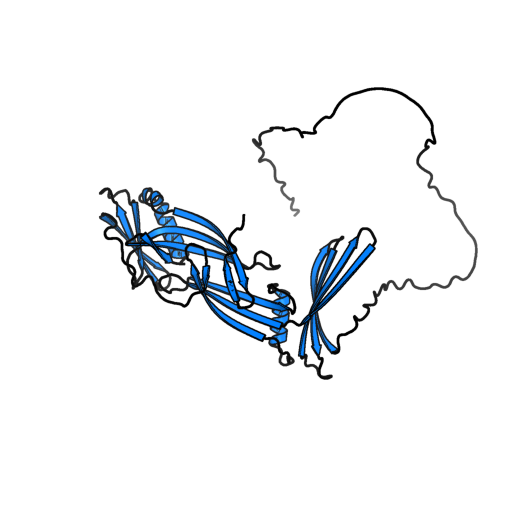.542 21.442 1.00 94.56 196 LYS A CA 1
ATOM 1488 C C . LYS A 1 196 ? -23.377 -10.241 20.775 1.00 94.56 196 LYS A C 1
ATOM 1490 O O . LYS A 1 196 ? -24.579 -9.979 20.762 1.00 94.56 196 LYS A O 1
ATOM 1495 N N . THR A 1 197 ? -22.450 -9.415 20.283 1.00 93.12 197 THR A N 1
ATOM 1496 C CA . THR A 1 197 ? -22.754 -8.124 19.653 1.00 93.12 197 THR A CA 1
ATOM 1497 C C . THR A 1 197 ? -23.263 -8.271 18.220 1.00 93.12 197 THR A C 1
ATOM 1499 O O . THR A 1 197 ? -23.110 -9.311 17.579 1.00 93.12 197 THR A O 1
ATOM 1502 N N . ASP A 1 198 ? -23.851 -7.189 17.722 1.00 91.94 198 ASP A N 1
ATOM 1503 C CA . ASP A 1 198 ? -24.310 -6.965 16.351 1.00 91.94 198 ASP A CA 1
ATOM 1504 C C . ASP A 1 198 ? -23.295 -6.186 15.483 1.00 91.94 198 ASP A C 1
ATOM 1506 O O . ASP A 1 198 ? -23.613 -5.801 14.360 1.00 91.94 198 ASP A O 1
ATOM 1510 N N . VAL A 1 199 ? -22.056 -5.999 15.965 1.00 94.88 199 VAL A N 1
ATOM 1511 C CA . VAL A 1 199 ? -20.982 -5.275 15.255 1.00 94.88 199 VAL A CA 1
ATOM 1512 C C . VAL A 1 199 ? -20.683 -5.927 13.901 1.00 94.88 199 VAL A C 1
ATOM 1514 O O . VAL A 1 199 ? -20.249 -7.082 13.840 1.00 94.88 199 VAL A O 1
ATOM 1517 N N . GLU A 1 200 ? -20.836 -5.177 12.807 1.00 93.88 200 GLU A N 1
ATOM 1518 C CA . GLU A 1 200 ? -20.585 -5.698 11.461 1.00 93.88 200 GLU A CA 1
ATOM 1519 C C . GLU A 1 200 ? -19.088 -5.981 11.235 1.00 93.88 200 GLU A C 1
ATOM 1521 O O . GLU A 1 200 ? -18.230 -5.111 11.387 1.00 93.88 200 GLU A O 1
ATOM 1526 N N . VAL A 1 201 ? -18.749 -7.215 10.842 1.00 93.31 201 VAL A N 1
ATOM 1527 C CA . VAL A 1 201 ? -17.357 -7.642 10.604 1.00 93.31 201 VAL A CA 1
ATOM 1528 C C . VAL A 1 201 ? -17.048 -7.642 9.108 1.00 93.31 201 VAL A C 1
ATOM 1530 O O . VAL A 1 201 ? -17.398 -8.563 8.370 1.00 93.31 201 VAL A O 1
ATOM 1533 N N . HIS A 1 202 ? -16.340 -6.612 8.659 1.00 90.19 202 HIS A N 1
ATOM 1534 C CA . HIS A 1 202 ? -15.928 -6.416 7.274 1.00 90.19 202 HIS A CA 1
ATOM 1535 C C . HIS A 1 202 ? -14.532 -7.009 7.022 1.00 90.19 202 HIS A C 1
ATOM 1537 O O . HIS A 1 202 ? -13.519 -6.427 7.406 1.00 90.19 202 HIS A O 1
ATOM 1543 N N . LYS A 1 203 ? -14.458 -8.159 6.341 1.00 91.25 203 LYS A N 1
ATOM 1544 C CA . LYS A 1 203 ? -13.189 -8.790 5.930 1.00 91.25 203 LYS A CA 1
ATOM 1545 C C . LYS A 1 203 ? -13.077 -8.809 4.415 1.00 91.25 203 LYS A C 1
ATOM 1547 O O . LYS A 1 203 ? -13.765 -9.583 3.753 1.00 91.25 203 LYS A O 1
ATOM 1552 N N . TYR A 1 204 ? -12.207 -7.962 3.868 1.00 87.69 204 TYR A N 1
ATOM 1553 C CA . TYR A 1 204 ? -12.092 -7.765 2.422 1.00 87.69 204 TYR A CA 1
ATOM 1554 C C . TYR A 1 204 ? -10.652 -7.891 1.931 1.00 87.69 204 TYR A C 1
ATOM 1556 O O . TYR A 1 204 ? -9.704 -7.475 2.594 1.00 87.69 204 TYR A O 1
ATOM 1564 N N . ARG A 1 205 ? -10.503 -8.407 0.709 1.00 90.38 205 ARG A N 1
ATOM 1565 C CA . ARG A 1 205 ? -9.272 -8.314 -0.074 1.00 90.38 205 ARG A CA 1
ATOM 1566 C C . ARG A 1 205 ? -9.552 -7.430 -1.285 1.00 90.38 205 ARG A C 1
ATOM 1568 O O . ARG A 1 205 ? -10.508 -7.691 -2.012 1.00 90.38 205 ARG A O 1
ATOM 1575 N N . ARG A 1 206 ? -8.766 -6.372 -1.477 1.00 90.19 206 ARG A N 1
ATOM 1576 C CA . ARG A 1 206 ? -8.898 -5.430 -2.596 1.00 90.19 206 ARG A CA 1
ATOM 1577 C C . ARG A 1 206 ? -7.614 -5.374 -3.405 1.00 90.19 206 ARG A C 1
ATOM 1579 O O . ARG A 1 206 ? -6.524 -5.469 -2.851 1.00 90.19 206 ARG A O 1
ATOM 1586 N N . THR A 1 207 ? -7.765 -5.175 -4.705 1.00 91.81 207 THR A N 1
ATOM 1587 C CA . THR A 1 207 ? -6.658 -4.995 -5.641 1.00 91.81 207 THR A CA 1
ATOM 1588 C C . THR A 1 207 ? -6.526 -3.513 -5.982 1.00 91.81 207 THR A C 1
ATOM 1590 O O . THR A 1 207 ? -7.522 -2.840 -6.257 1.00 91.81 207 THR A O 1
ATOM 1593 N N . LEU A 1 208 ? -5.296 -3.007 -5.935 1.00 92.19 208 LEU A N 1
ATOM 1594 C CA . LEU A 1 208 ? -4.928 -1.640 -6.284 1.00 92.19 208 LEU A CA 1
ATOM 1595 C C . LEU A 1 208 ? -3.974 -1.649 -7.480 1.00 92.19 208 LEU A C 1
ATOM 1597 O O . LEU A 1 208 ? -3.086 -2.491 -7.536 1.00 92.19 208 LEU A O 1
ATOM 1601 N N . ARG A 1 209 ? -4.107 -0.684 -8.388 1.00 89.88 209 ARG A N 1
ATOM 1602 C CA . ARG A 1 209 ? -3.149 -0.399 -9.474 1.00 89.88 209 ARG A CA 1
ATOM 1603 C C . ARG A 1 209 ? -2.784 1.076 -9.442 1.00 89.88 209 ARG A C 1
ATOM 1605 O O . ARG A 1 209 ? -3.621 1.891 -9.058 1.00 89.88 209 ARG A O 1
ATOM 1612 N N . HIS A 1 210 ? -1.566 1.424 -9.844 1.00 87.75 210 HIS A N 1
ATOM 1613 C CA . HIS A 1 210 ? -1.149 2.821 -9.912 1.00 87.75 210 HIS A CA 1
ATOM 1614 C C . HIS A 1 210 ? -1.446 3.439 -11.286 1.00 87.75 210 HIS A C 1
ATOM 1616 O O . HIS A 1 210 ? -0.878 3.022 -12.291 1.00 87.75 210 HIS A O 1
ATOM 1622 N N . ASP A 1 211 ? -2.285 4.475 -11.336 1.00 77.62 211 ASP A N 1
ATOM 1623 C CA . ASP A 1 211 ? -2.619 5.202 -12.569 1.00 77.62 211 ASP A CA 1
ATOM 1624 C C . ASP A 1 211 ? -1.785 6.502 -12.703 1.00 77.62 211 ASP A C 1
ATOM 1626 O O . ASP A 1 211 ? -0.659 6.562 -12.202 1.00 77.62 211 ASP A O 1
ATOM 1630 N N . LEU A 1 212 ? -2.279 7.541 -13.386 1.00 68.69 212 LEU A N 1
ATOM 1631 C CA . LEU A 1 212 ? -1.697 8.888 -13.384 1.00 68.69 212 LEU A CA 1
ATOM 1632 C C . LEU A 1 212 ? -1.940 9.666 -12.074 1.00 68.69 212 LEU A C 1
ATOM 1634 O O . LEU A 1 212 ? -1.175 10.580 -11.776 1.00 68.69 212 LEU A O 1
ATOM 1638 N N . PHE A 1 213 ? -2.973 9.331 -11.294 1.00 71.94 213 PHE A N 1
ATOM 1639 C CA . PHE A 1 213 ? -3.392 10.083 -10.103 1.00 71.94 213 PHE A CA 1
ATOM 1640 C C . PHE A 1 213 ? -3.090 9.402 -8.760 1.00 71.94 213 PHE A C 1
ATOM 1642 O O . PHE A 1 213 ? -3.227 10.054 -7.725 1.00 71.94 213 PHE A O 1
ATOM 1649 N N . GLY A 1 214 ? -2.692 8.129 -8.757 1.00 84.44 214 GLY A N 1
ATOM 1650 C CA . GLY A 1 214 ? -2.260 7.396 -7.563 1.00 84.44 214 GLY A CA 1
ATOM 1651 C C . GLY A 1 214 ? -2.653 5.921 -7.615 1.00 84.44 214 GLY A C 1
ATOM 1652 O O . GLY A 1 214 ? -2.965 5.380 -8.675 1.00 84.44 214 GLY A O 1
ATOM 1653 N N . MET A 1 215 ? -2.695 5.267 -6.455 1.00 90.06 215 MET A N 1
ATOM 1654 C CA . MET A 1 215 ? -3.337 3.958 -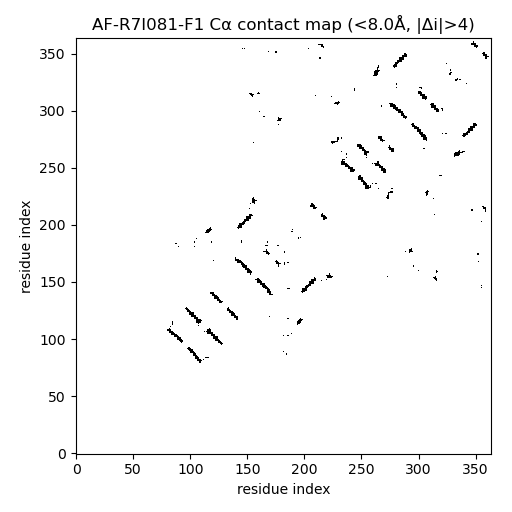6.304 1.00 90.06 215 MET A CA 1
ATOM 1655 C C . MET A 1 215 ? -4.865 4.057 -6.472 1.00 90.06 215 MET A C 1
ATOM 1657 O O . MET A 1 215 ? -5.531 4.789 -5.738 1.00 90.06 215 MET A O 1
ATOM 1661 N N . GLN A 1 216 ? -5.430 3.261 -7.383 1.00 86.75 216 GLN A N 1
ATOM 1662 C CA . GLN A 1 216 ? -6.871 3.118 -7.617 1.00 86.75 216 GLN A CA 1
ATOM 1663 C C . GLN A 1 216 ? -7.352 1.681 -7.390 1.00 86.75 216 GLN A C 1
ATOM 1665 O O . GLN A 1 216 ? -6.637 0.723 -7.673 1.00 86.75 216 GLN A O 1
ATOM 1670 N N . ASN A 1 217 ? -8.591 1.529 -6.912 1.00 85.62 217 ASN A N 1
ATOM 1671 C CA . ASN A 1 217 ? -9.222 0.232 -6.636 1.00 85.62 217 ASN A CA 1
ATOM 1672 C C . ASN A 1 217 ? -9.772 -0.367 -7.936 1.00 85.62 217 ASN A C 1
ATOM 1674 O O . ASN A 1 217 ? -10.685 0.209 -8.527 1.00 85.62 217 ASN A O 1
ATOM 1678 N N . ILE A 1 218 ? -9.266 -1.530 -8.349 1.00 81.81 218 ILE A N 1
ATOM 1679 C CA . ILE A 1 218 ? -9.654 -2.205 -9.598 1.00 81.81 218 ILE A CA 1
ATOM 1680 C C . ILE A 1 218 ? -9.883 -3.713 -9.386 1.00 81.81 218 ILE A C 1
ATOM 1682 O O . ILE A 1 218 ? -9.632 -4.250 -8.307 1.00 81.81 218 ILE A O 1
ATOM 1686 N N . ALA A 1 219 ? -10.335 -4.414 -10.428 1.00 72.88 219 ALA A N 1
ATOM 1687 C CA . ALA A 1 219 ? -10.236 -5.872 -10.510 1.00 72.88 219 ALA A CA 1
ATOM 1688 C C . ALA A 1 219 ? -8.836 -6.289 -11.001 1.00 72.88 219 ALA A C 1
ATOM 1690 O O . ALA A 1 219 ? -8.222 -5.563 -11.779 1.00 72.88 219 ALA A O 1
ATOM 1691 N N . ASN A 1 220 ? -8.336 -7.460 -10.591 1.00 72.31 220 ASN A N 1
ATOM 1692 C CA . ASN A 1 220 ? -7.064 -7.972 -11.108 1.00 72.31 220 ASN A CA 1
ATOM 1693 C C . ASN A 1 220 ? -7.206 -8.427 -12.573 1.00 72.31 220 ASN A C 1
ATOM 1695 O O . ASN A 1 220 ? -8.014 -9.305 -12.878 1.00 72.31 220 ASN A O 1
ATOM 1699 N N . ASN A 1 221 ? -6.395 -7.853 -13.457 1.00 82.00 221 ASN A N 1
ATOM 1700 C CA . ASN A 1 221 ? -6.191 -8.290 -14.832 1.00 82.00 221 ASN A CA 1
ATOM 1701 C C . ASN A 1 221 ? -4.779 -7.913 -15.308 1.00 82.00 221 ASN A C 1
ATOM 1703 O O . ASN A 1 221 ? -4.239 -6.884 -14.901 1.00 82.00 221 ASN A O 1
ATOM 1707 N N . ASN A 1 222 ? -4.202 -8.708 -16.211 1.00 87.50 222 ASN A N 1
ATOM 1708 C CA . ASN A 1 222 ? -3.055 -8.267 -17.000 1.00 87.50 222 ASN A CA 1
ATOM 1709 C C . ASN A 1 222 ? -3.583 -7.404 -18.165 1.00 87.50 222 ASN A C 1
ATOM 1711 O O . ASN A 1 222 ? -4.374 -7.887 -18.973 1.00 87.50 222 ASN A O 1
ATOM 1715 N N . ILE A 1 223 ? -3.170 -6.136 -18.215 1.00 89.44 223 ILE A N 1
ATOM 1716 C CA . ILE A 1 223 ? -3.452 -5.177 -19.298 1.00 89.44 223 ILE A CA 1
ATOM 1717 C C . ILE A 1 223 ? -2.213 -4.863 -20.153 1.00 89.44 223 ILE A C 1
ATOM 1719 O O . ILE A 1 223 ? -2.336 -4.183 -21.172 1.00 89.44 223 ILE A O 1
ATOM 1723 N N . MET A 1 224 ? -1.033 -5.335 -19.741 1.00 92.56 224 MET A N 1
ATOM 1724 C CA . MET A 1 224 ? 0.244 -5.146 -20.434 1.00 92.56 224 MET A CA 1
ATOM 1725 C C . MET A 1 224 ? 0.495 -6.208 -21.516 1.00 92.56 224 MET A C 1
ATOM 1727 O O . MET A 1 224 ? 1.166 -5.925 -22.499 1.00 92.56 224 MET A O 1
ATOM 1731 N N . LYS A 1 225 ? -0.079 -7.409 -21.382 1.00 93.19 225 LYS A N 1
ATOM 1732 C CA . LYS A 1 225 ? 0.057 -8.534 -22.321 1.00 93.19 225 LYS A CA 1
ATOM 1733 C C . LYS A 1 225 ? -0.319 -8.153 -23.753 1.00 93.19 225 LYS A C 1
ATOM 1735 O O . LYS A 1 225 ? 0.383 -8.515 -24.689 1.00 93.19 225 LYS A O 1
ATOM 1740 N N . ASP A 1 226 ? -1.416 -7.416 -23.895 1.00 91.31 226 ASP A N 1
ATOM 1741 C CA . ASP A 1 226 ? -1.954 -6.970 -25.181 1.00 91.31 226 ASP A CA 1
ATOM 1742 C C . ASP A 1 226 ? -1.510 -5.522 -25.499 1.00 91.31 226 ASP A C 1
ATOM 1744 O O . ASP A 1 226 ? -2.176 -4.787 -26.233 1.00 91.31 226 ASP A O 1
ATOM 1748 N N . ALA A 1 227 ? -0.392 -5.074 -24.911 1.00 93.75 227 ALA A N 1
ATOM 1749 C CA . ALA A 1 227 ? 0.241 -3.809 -25.255 1.00 93.75 227 ALA A CA 1
ATOM 1750 C C . ALA A 1 227 ? 0.890 -3.868 -26.644 1.00 93.75 227 ALA A C 1
ATOM 1752 O O . ALA A 1 227 ? 1.410 -4.893 -27.079 1.00 93.75 227 ALA A O 1
ATOM 1753 N N . ILE A 1 228 ? 0.902 -2.729 -27.331 1.00 95.81 228 ILE A N 1
ATOM 1754 C CA . ILE A 1 228 ? 1.565 -2.578 -28.625 1.00 95.81 228 ILE A CA 1
ATOM 1755 C C . ILE A 1 228 ? 2.905 -1.860 -28.369 1.00 95.81 228 ILE A C 1
ATOM 1757 O O . ILE A 1 228 ? 2.871 -0.754 -27.820 1.00 95.81 228 ILE A O 1
ATOM 1761 N N . PRO A 1 229 ? 4.066 -2.450 -28.718 1.00 94.06 229 PRO A N 1
ATOM 1762 C CA . PRO A 1 229 ? 5.368 -1.771 -28.700 1.00 94.06 229 PRO A CA 1
ATOM 1763 C C . PRO A 1 229 ? 5.399 -0.534 -29.610 1.00 94.06 229 PRO A C 1
ATOM 1765 O O . PRO A 1 229 ? 4.518 -0.352 -30.451 1.00 94.06 229 PRO A O 1
ATOM 1768 N N . LYS A 1 230 ? 6.423 0.320 -29.500 1.00 91.38 230 LYS A N 1
ATOM 1769 C CA . LYS A 1 230 ? 6.625 1.375 -30.510 1.00 91.38 230 LYS A CA 1
ATOM 1770 C C . LYS A 1 230 ? 7.124 0.771 -31.823 1.00 91.38 230 LYS A C 1
ATOM 1772 O O . LYS A 1 230 ? 7.816 -0.239 -31.829 1.00 91.38 230 LYS A O 1
ATOM 1777 N N . THR A 1 231 ? 6.805 1.433 -32.935 1.00 86.88 231 THR A N 1
ATOM 1778 C CA . THR A 1 231 ? 7.184 1.013 -34.297 1.00 86.88 231 THR A CA 1
ATOM 1779 C C . THR A 1 231 ? 8.701 0.929 -34.509 1.00 86.88 231 THR A C 1
ATOM 1781 O O . THR A 1 231 ? 9.159 0.181 -35.364 1.00 86.88 231 THR A O 1
ATOM 1784 N N . SER A 1 232 ? 9.474 1.704 -33.745 1.00 88.31 232 SER A N 1
ATOM 1785 C CA . SER A 1 232 ? 10.927 1.587 -33.619 1.00 88.31 232 SER A CA 1
ATOM 1786 C C . SER A 1 232 ? 11.370 2.153 -32.266 1.00 88.31 232 SER A C 1
ATOM 1788 O O . SER A 1 232 ? 10.711 3.048 -31.725 1.00 88.31 232 SER A O 1
ATOM 1790 N N . TYR A 1 233 ? 12.489 1.641 -31.753 1.00 88.75 233 TYR A N 1
ATOM 1791 C CA . TYR A 1 233 ? 13.217 2.173 -30.597 1.00 88.75 233 TYR A CA 1
ATOM 1792 C C . TYR A 1 233 ? 14.594 2.751 -30.980 1.00 88.75 233 TYR A C 1
ATOM 1794 O O . TYR A 1 233 ? 15.285 3.262 -30.108 1.00 88.75 233 TYR A O 1
ATOM 1802 N N . GLY A 1 234 ? 14.974 2.709 -32.264 1.00 89.00 234 GLY A N 1
ATOM 1803 C CA . GLY A 1 234 ? 16.342 2.960 -32.732 1.00 89.00 234 GLY A CA 1
ATOM 1804 C C . GLY A 1 234 ? 17.080 1.660 -33.074 1.00 89.00 234 GLY A C 1
ATOM 1805 O O . GLY A 1 234 ? 16.443 0.618 -33.260 1.00 89.00 234 GLY A O 1
ATOM 1806 N N . ASN A 1 235 ? 18.410 1.713 -33.142 1.00 90.44 235 ASN A N 1
ATOM 1807 C CA . ASN A 1 235 ? 19.262 0.529 -33.287 1.00 90.44 235 ASN A CA 1
ATOM 1808 C C . ASN A 1 235 ? 19.495 -0.122 -31.923 1.00 90.44 235 ASN A C 1
ATOM 1810 O O . ASN A 1 235 ? 19.650 0.582 -30.930 1.00 90.44 235 ASN A O 1
ATOM 1814 N N . LEU A 1 236 ? 19.513 -1.456 -31.871 1.00 91.75 236 LEU A N 1
ATOM 1815 C CA . LEU A 1 236 ? 19.777 -2.219 -30.648 1.00 91.75 236 LEU A CA 1
ATOM 1816 C C . LEU A 1 236 ? 21.292 -2.370 -30.449 1.00 91.75 236 LEU A C 1
ATOM 1818 O O . LEU A 1 236 ? 21.931 -3.154 -31.148 1.00 91.75 236 LEU A O 1
ATOM 1822 N N . GLU A 1 237 ? 21.838 -1.652 -29.472 1.00 89.56 237 GLU A N 1
ATOM 1823 C CA . GLU A 1 237 ? 23.270 -1.641 -29.145 1.00 89.56 237 GLU A CA 1
ATOM 1824 C C . GLU A 1 237 ? 23.649 -2.725 -28.118 1.00 89.56 237 GLU A C 1
ATOM 1826 O O . GLU A 1 237 ? 24.806 -3.136 -28.024 1.00 89.56 237 GLU A O 1
ATOM 1831 N N . GLY A 1 238 ? 22.669 -3.243 -27.368 1.00 90.44 238 GLY A N 1
ATOM 1832 C CA . GLY A 1 238 ? 22.848 -4.399 -26.489 1.00 90.44 238 GLY A CA 1
ATOM 1833 C C . GLY A 1 238 ? 21.565 -4.842 -25.785 1.00 90.44 238 GLY A C 1
ATOM 1834 O O . GLY A 1 238 ? 20.614 -4.075 -25.662 1.00 90.44 238 GLY A O 1
ATOM 1835 N N . GLU A 1 239 ? 21.556 -6.080 -25.286 1.00 94.56 239 GLU A N 1
ATOM 1836 C CA . GLU A 1 239 ? 20.539 -6.590 -24.357 1.00 94.56 239 GLU A CA 1
ATOM 1837 C C . GLU A 1 239 ? 21.198 -7.069 -23.052 1.00 94.56 239 GLU A C 1
ATOM 1839 O O . GLU A 1 239 ? 22.336 -7.544 -23.050 1.00 94.56 239 GLU A O 1
ATOM 1844 N N . GLN A 1 240 ? 20.457 -7.002 -21.945 1.00 94.81 240 GLN A N 1
ATOM 1845 C CA . GLN A 1 240 ? 20.817 -7.610 -20.665 1.00 94.81 240 GLN A CA 1
ATOM 1846 C C . GLN A 1 240 ? 19.634 -8.410 -20.111 1.00 94.81 240 GLN A C 1
ATOM 1848 O O . GLN A 1 240 ? 18.561 -7.862 -19.865 1.00 94.81 240 GLN A O 1
ATOM 1853 N N . GLU A 1 241 ? 19.834 -9.702 -19.853 1.00 96.19 241 GLU A N 1
ATOM 1854 C CA . GLU A 1 241 ? 18.857 -10.510 -19.119 1.00 96.19 241 GLU A CA 1
ATOM 1855 C C . GLU A 1 241 ? 18.994 -10.293 -17.603 1.00 96.19 241 GLU A C 1
ATOM 1857 O O . GLU A 1 241 ? 20.103 -10.219 -17.069 1.00 96.19 241 GLU A O 1
ATOM 1862 N N . VAL A 1 242 ? 17.861 -10.198 -16.904 1.00 94.75 242 VAL A N 1
ATOM 1863 C CA . VAL A 1 242 ? 17.782 -9.986 -15.453 1.00 94.75 242 VAL A CA 1
ATOM 1864 C C . VAL A 1 242 ? 16.694 -10.892 -14.874 1.00 94.75 242 VAL A C 1
ATOM 1866 O O . VAL A 1 242 ? 15.525 -10.795 -15.248 1.00 94.75 242 VAL A O 1
ATOM 1869 N N . GLU A 1 243 ? 17.071 -11.772 -13.948 1.00 93.00 243 GLU A N 1
ATOM 1870 C CA . GLU A 1 243 ? 16.144 -12.667 -13.245 1.00 93.00 243 GLU A CA 1
ATOM 1871 C C . GLU A 1 243 ? 15.832 -12.105 -11.853 1.00 93.00 243 GLU A C 1
ATOM 1873 O O . GLU A 1 243 ? 16.735 -11.781 -11.080 1.00 93.00 243 GLU A O 1
ATOM 1878 N N . ILE A 1 244 ? 14.542 -11.954 -11.540 1.00 87.88 244 ILE A N 1
ATOM 1879 C CA . ILE A 1 244 ? 14.050 -11.331 -10.308 1.00 87.88 244 ILE A CA 1
ATOM 1880 C C . ILE A 1 244 ? 12.984 -12.245 -9.698 1.00 87.88 244 ILE A C 1
ATOM 1882 O O . ILE A 1 244 ? 11.824 -12.273 -10.111 1.00 87.88 244 ILE A O 1
ATOM 1886 N N . GLY A 1 245 ? 13.390 -13.034 -8.701 1.00 85.12 245 GLY A N 1
ATOM 1887 C CA . GLY A 1 245 ? 12.530 -14.058 -8.109 1.00 85.12 245 GLY A CA 1
ATOM 1888 C C . GLY A 1 245 ? 12.186 -15.148 -9.127 1.00 85.12 245 GLY A C 1
ATOM 1889 O O . GLY A 1 245 ? 13.046 -15.947 -9.478 1.00 85.12 245 GLY A O 1
ATOM 1890 N N . ASN A 1 246 ? 10.932 -15.168 -9.588 1.00 84.75 246 ASN A N 1
ATOM 1891 C CA . ASN A 1 246 ? 10.449 -16.091 -10.626 1.00 84.75 246 ASN A CA 1
ATOM 1892 C C . ASN A 1 246 ? 10.244 -15.410 -11.993 1.00 84.75 246 ASN A C 1
ATOM 1894 O O . ASN A 1 246 ? 9.879 -16.085 -12.955 1.00 84.75 246 ASN A O 1
ATOM 1898 N N . ASP A 1 247 ? 10.412 -14.088 -12.071 1.00 89.69 247 ASP A N 1
ATOM 1899 C CA . ASP A 1 247 ? 10.202 -13.314 -13.290 1.00 89.69 247 ASP A CA 1
ATOM 1900 C C . ASP A 1 247 ? 11.523 -13.086 -14.027 1.00 89.69 247 ASP A C 1
ATOM 1902 O O . ASP A 1 247 ? 12.579 -12.903 -13.416 1.00 89.69 247 ASP A O 1
ATOM 1906 N N . LYS A 1 248 ? 11.452 -13.081 -15.361 1.00 94.12 248 LYS A N 1
ATOM 1907 C CA . LYS A 1 248 ? 12.597 -12.837 -16.236 1.00 94.12 248 LYS A CA 1
ATOM 1908 C C . LYS A 1 248 ? 12.335 -11.616 -17.101 1.00 94.12 248 LYS A C 1
ATOM 1910 O O . LYS A 1 248 ? 11.391 -11.586 -17.894 1.00 94.12 248 LYS A O 1
ATOM 1915 N N . TYR A 1 249 ? 13.212 -10.635 -16.960 1.00 96.50 249 TYR A N 1
ATOM 1916 C CA . TYR A 1 249 ? 13.231 -9.415 -17.744 1.00 96.50 249 TYR A CA 1
ATOM 1917 C C . TYR A 1 249 ? 14.389 -9.463 -18.742 1.00 96.50 249 TYR A C 1
ATOM 1919 O O . TYR A 1 249 ? 15.472 -9.957 -18.430 1.00 96.50 249 TYR A O 1
ATOM 1927 N N . VAL A 1 250 ? 14.171 -8.914 -19.932 1.00 97.62 250 VAL A N 1
ATOM 1928 C CA . VAL A 1 250 ? 15.241 -8.505 -20.844 1.00 97.62 250 VAL A CA 1
ATOM 1929 C C . VAL A 1 250 ? 15.193 -6.988 -20.948 1.00 97.62 250 VAL A C 1
ATOM 1931 O O . VAL A 1 250 ? 14.129 -6.419 -21.202 1.00 97.62 250 VAL A O 1
ATOM 1934 N N . LEU A 1 251 ? 16.328 -6.345 -20.700 1.00 97.12 251 LEU A N 1
ATOM 1935 C CA . LEU A 1 251 ? 16.537 -4.917 -20.890 1.00 97.12 251 LEU A CA 1
ATOM 1936 C C . LEU A 1 251 ? 17.179 -4.718 -22.262 1.00 97.12 251 LEU A C 1
ATOM 1938 O O . LEU A 1 251 ? 18.240 -5.289 -22.504 1.00 97.12 251 LEU A O 1
ATOM 1942 N N . GLY A 1 252 ? 16.546 -3.954 -23.150 1.00 95.50 252 GLY A N 1
ATOM 1943 C CA . GLY A 1 252 ? 17.120 -3.572 -24.441 1.00 95.50 252 GLY A CA 1
ATOM 1944 C C . GLY A 1 252 ? 17.677 -2.153 -24.388 1.00 95.50 252 GLY A C 1
ATOM 1945 O O . GLY A 1 252 ? 17.086 -1.268 -23.765 1.00 95.50 252 GLY A O 1
ATOM 1946 N N . TYR A 1 253 ? 18.818 -1.930 -25.032 1.00 93.75 253 TYR A N 1
ATOM 1947 C CA . TYR A 1 253 ? 19.544 -0.663 -25.023 1.00 93.75 253 TYR A CA 1
ATOM 1948 C C . TYR A 1 253 ? 19.679 -0.127 -26.445 1.00 93.75 253 TYR A C 1
ATOM 1950 O O . TYR A 1 253 ? 20.226 -0.814 -27.307 1.00 93.75 253 TYR A O 1
ATOM 1958 N N . TYR A 1 254 ? 19.177 1.087 -26.691 1.00 92.75 254 TYR A N 1
ATOM 1959 C CA . TYR A 1 254 ? 19.026 1.621 -28.045 1.00 92.75 254 TYR A CA 1
ATOM 1960 C C . TYR A 1 254 ? 19.602 3.035 -28.228 1.00 92.75 254 TYR A C 1
ATOM 1962 O O . TYR A 1 254 ? 19.392 3.907 -27.381 1.00 92.75 254 TYR A O 1
ATOM 1970 N N . SER A 1 255 ? 20.260 3.273 -29.368 1.00 89.12 255 SER A N 1
ATOM 1971 C CA . SER A 1 255 ? 20.629 4.603 -29.895 1.00 89.12 255 SER A CA 1
ATOM 1972 C C . SER A 1 255 ? 19.639 5.019 -30.991 1.00 89.12 255 SER A C 1
ATOM 1974 O O . SER A 1 255 ? 19.197 4.177 -31.780 1.00 89.12 255 SER A O 1
ATOM 1976 N N . THR A 1 256 ? 19.285 6.310 -31.064 1.00 84.81 256 THR A N 1
ATOM 1977 C CA . THR A 1 256 ? 18.449 6.858 -32.154 1.00 84.81 256 THR A CA 1
ATOM 1978 C C . THR A 1 256 ? 19.237 7.685 -33.182 1.00 84.81 256 THR A C 1
ATOM 1980 O O . THR A 1 256 ? 18.654 8.167 -34.154 1.00 84.81 256 THR A O 1
ATOM 1983 N N . ASP A 1 257 ? 20.557 7.797 -33.001 1.00 81.50 257 ASP A N 1
ATOM 1984 C CA . ASP A 1 257 ? 21.506 8.602 -33.785 1.00 81.50 257 ASP A CA 1
ATOM 1985 C C . ASP A 1 257 ? 22.649 7.782 -34.436 1.00 81.50 257 ASP A C 1
ATOM 1987 O O . ASP A 1 257 ? 23.649 8.354 -34.869 1.00 81.50 257 ASP A O 1
ATOM 1991 N N . ASP A 1 258 ? 22.500 6.453 -34.519 1.00 69.75 258 ASP A N 1
ATOM 1992 C CA . ASP A 1 258 ? 23.502 5.484 -35.012 1.00 69.75 258 ASP A CA 1
ATOM 1993 C C . ASP A 1 258 ? 24.840 5.488 -34.221 1.00 69.75 258 ASP A C 1
ATOM 1995 O O . ASP A 1 258 ? 25.899 5.129 -34.748 1.00 69.75 258 ASP A O 1
ATOM 1999 N N . ASN A 1 259 ? 24.815 5.886 -32.944 1.00 74.19 259 ASN A N 1
ATOM 2000 C CA . ASN A 1 259 ? 25.988 6.009 -32.076 1.00 74.19 259 ASN A CA 1
ATOM 2001 C C . ASN A 1 259 ? 26.072 4.862 -31.040 1.00 74.19 259 ASN A C 1
ATOM 2003 O O . ASN A 1 259 ? 25.513 4.970 -29.945 1.00 74.19 259 ASN A O 1
ATOM 2007 N N . PRO A 1 260 ? 26.864 3.798 -31.289 1.00 67.88 260 PRO A N 1
ATOM 2008 C CA . PRO A 1 260 ? 26.940 2.601 -30.435 1.00 67.88 260 PRO A CA 1
ATOM 2009 C C . PRO A 1 260 ? 27.637 2.823 -29.077 1.00 67.88 260 PRO A C 1
ATOM 2011 O O . PRO A 1 260 ? 27.990 1.874 -28.380 1.00 67.88 260 PRO A O 1
ATOM 2014 N N . LYS A 1 261 ? 27.925 4.077 -28.714 1.00 70.44 261 LYS A N 1
ATOM 2015 C CA . LYS A 1 261 ? 28.521 4.472 -27.428 1.00 70.44 261 LYS A CA 1
ATOM 2016 C C . LYS A 1 261 ? 27.582 5.326 -26.582 1.00 70.44 261 LYS A C 1
ATOM 2018 O O . LYS A 1 261 ? 28.012 5.825 -25.543 1.00 70.44 261 LYS A O 1
ATOM 2023 N N . ASP A 1 262 ? 26.354 5.537 -27.047 1.00 76.12 262 ASP A N 1
ATOM 2024 C CA . ASP A 1 262 ? 25.412 6.450 -26.423 1.00 76.12 262 ASP A CA 1
ATOM 2025 C C . ASP A 1 262 ? 23.985 5.892 -26.495 1.00 76.12 262 ASP A C 1
ATOM 2027 O O . ASP A 1 262 ? 23.215 6.173 -27.412 1.00 76.12 262 ASP A O 1
ATOM 2031 N N . ALA A 1 263 ? 23.638 5.043 -25.527 1.00 83.75 263 ALA A N 1
ATOM 2032 C CA . ALA A 1 263 ? 22.291 4.503 -25.431 1.00 83.75 263 ALA A CA 1
ATOM 2033 C C . ALA A 1 263 ? 21.340 5.591 -24.898 1.00 83.75 263 ALA A C 1
ATOM 2035 O O . ALA A 1 263 ? 21.450 6.058 -23.758 1.00 83.75 263 ALA A O 1
ATOM 2036 N N . GLU A 1 264 ? 20.391 5.993 -25.740 1.00 88.81 264 GLU A N 1
ATOM 2037 C CA . GLU A 1 264 ? 19.410 7.048 -25.479 1.00 88.81 264 GLU A CA 1
ATOM 2038 C C . GLU A 1 264 ? 18.074 6.512 -24.956 1.00 88.81 264 GLU A C 1
ATOM 2040 O O . GLU A 1 264 ? 17.287 7.269 -24.382 1.00 88.81 264 GLU A O 1
ATOM 2045 N N . LEU A 1 265 ? 17.786 5.227 -25.167 1.00 92.12 265 LEU A N 1
ATOM 2046 C CA . LEU A 1 265 ? 16.552 4.577 -24.742 1.00 92.12 265 LEU A CA 1
ATOM 2047 C C . LEU A 1 265 ? 16.849 3.217 -24.103 1.00 92.12 265 LEU A C 1
ATOM 2049 O O . LEU A 1 265 ? 17.714 2.467 -24.555 1.00 92.12 265 LEU A O 1
ATOM 2053 N N . ILE A 1 266 ? 16.091 2.909 -23.051 1.00 95.19 266 ILE A N 1
ATOM 2054 C CA . ILE A 1 266 ? 16.088 1.613 -22.370 1.00 95.19 266 ILE A CA 1
ATOM 2055 C C . ILE A 1 266 ? 14.683 1.027 -22.514 1.00 95.19 266 ILE A C 1
ATOM 2057 O O . ILE A 1 266 ? 13.694 1.733 -22.297 1.00 95.19 266 ILE A O 1
ATOM 2061 N N . THR A 1 267 ? 14.575 -0.252 -22.855 1.00 96.75 267 THR A N 1
ATOM 2062 C CA . THR A 1 267 ? 13.315 -1.006 -22.880 1.00 96.75 267 THR A CA 1
ATOM 2063 C C . THR A 1 267 ? 13.273 -2.057 -21.771 1.00 96.75 267 THR A C 1
ATOM 2065 O O . THR A 1 267 ? 14.291 -2.415 -21.181 1.00 96.75 267 THR A O 1
ATOM 2068 N N . VAL A 1 268 ? 12.073 -2.560 -21.479 1.00 97.44 268 VAL A N 1
ATOM 2069 C CA . VAL A 1 268 ? 11.842 -3.749 -20.652 1.00 97.44 268 VAL A CA 1
ATOM 2070 C C . VAL A 1 268 ? 10.910 -4.688 -21.412 1.00 97.44 268 VAL A C 1
ATOM 2072 O O . VAL A 1 268 ? 9.799 -4.305 -21.784 1.00 97.44 268 VAL A O 1
ATOM 2075 N N . ARG A 1 269 ? 11.338 -5.940 -21.583 1.00 96.38 269 ARG A N 1
ATOM 2076 C CA . ARG A 1 269 ? 10.538 -7.064 -22.084 1.00 96.38 269 ARG A CA 1
ATOM 2077 C C . ARG A 1 269 ? 10.438 -8.120 -20.985 1.00 96.38 269 ARG A C 1
ATOM 2079 O O . ARG A 1 269 ? 11.420 -8.790 -20.675 1.00 96.38 269 ARG A O 1
ATOM 2086 N N . LYS A 1 270 ? 9.262 -8.258 -20.368 1.00 94.88 270 LYS A N 1
ATOM 2087 C CA . LYS A 1 270 ? 9.003 -9.270 -19.327 1.00 94.88 270 LYS A CA 1
ATOM 2088 C C . LYS A 1 270 ? 8.523 -10.585 -19.946 1.00 94.88 270 LYS A C 1
ATOM 2090 O O . LYS A 1 270 ? 7.795 -10.565 -20.937 1.00 94.88 270 LYS A O 1
ATOM 2095 N N . ASN A 1 271 ? 8.859 -11.724 -19.338 1.00 90.00 271 ASN A N 1
ATOM 2096 C CA . ASN A 1 271 ? 8.313 -13.040 -19.680 1.00 90.00 271 ASN A CA 1
ATOM 2097 C C . ASN A 1 271 ? 6.792 -12.993 -19.952 1.00 90.00 271 ASN A C 1
ATOM 2099 O O . ASN A 1 271 ? 6.002 -12.550 -19.121 1.00 90.00 271 ASN A O 1
ATOM 2103 N N . GLY A 1 272 ? 6.384 -13.437 -21.147 1.00 88.06 272 GLY A N 1
ATOM 2104 C CA . GLY A 1 272 ? 4.979 -13.489 -21.573 1.00 88.06 272 GLY A CA 1
ATOM 2105 C C . GLY A 1 272 ? 4.312 -12.143 -21.897 1.00 88.06 272 GLY A C 1
ATOM 2106 O O . GLY A 1 272 ? 3.105 -12.134 -22.134 1.00 88.06 272 GLY A O 1
ATOM 2107 N N . ASN A 1 273 ? 5.055 -11.032 -21.916 1.00 94.69 273 ASN A N 1
ATOM 2108 C CA . ASN A 1 273 ? 4.541 -9.692 -22.207 1.00 94.69 273 ASN A CA 1
ATOM 2109 C C . ASN A 1 273 ? 5.356 -9.006 -23.334 1.00 94.69 273 ASN A C 1
ATOM 2111 O O . ASN A 1 273 ? 6.483 -9.421 -23.615 1.00 94.69 273 ASN A O 1
ATOM 2115 N N . PRO A 1 274 ? 4.809 -7.962 -23.986 1.00 95.94 274 PRO A N 1
ATOM 2116 C CA . PRO A 1 274 ? 5.508 -7.172 -24.997 1.00 95.94 274 PRO A CA 1
ATOM 2117 C C . PRO A 1 274 ? 6.691 -6.384 -24.427 1.00 95.94 274 PRO A C 1
ATOM 2119 O O . PRO A 1 274 ? 6.824 -6.187 -23.218 1.00 95.94 274 PRO A O 1
ATOM 2122 N N . GLU A 1 275 ? 7.527 -5.891 -25.333 1.00 97.06 275 GLU A N 1
ATOM 2123 C CA . GLU A 1 275 ? 8.609 -4.962 -25.026 1.00 97.06 275 GLU A CA 1
ATOM 2124 C C . GLU A 1 275 ? 8.108 -3.516 -25.025 1.00 97.06 275 GLU A C 1
ATOM 2126 O O . GLU A 1 275 ? 7.387 -3.105 -25.935 1.00 97.06 275 GLU A O 1
ATOM 2131 N N . LEU A 1 276 ? 8.466 -2.752 -23.992 1.00 97.38 276 LEU A N 1
ATOM 2132 C CA . LEU A 1 276 ? 8.008 -1.37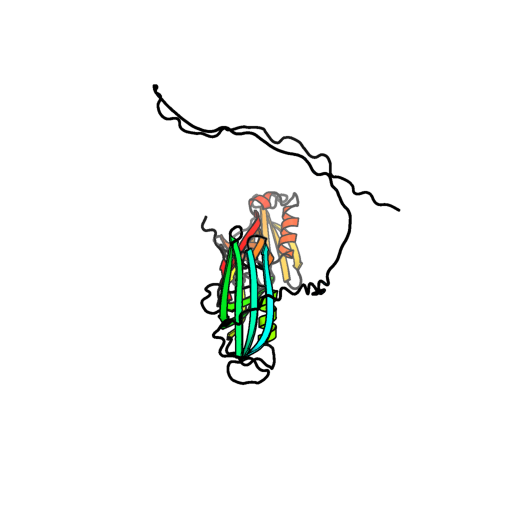8 -23.787 1.00 97.38 276 LEU A CA 1
ATOM 2133 C C . LEU A 1 276 ? 9.174 -0.475 -23.373 1.00 97.38 276 LEU A C 1
ATOM 2135 O O . LEU A 1 276 ? 10.088 -0.907 -22.675 1.00 97.38 276 LEU A O 1
ATOM 2139 N N . CYS A 1 277 ? 9.134 0.798 -23.770 1.00 95.94 277 CYS A N 1
ATOM 2140 C CA . CYS A 1 277 ? 10.172 1.767 -23.417 1.00 95.94 277 CYS A CA 1
ATOM 2141 C C . CYS A 1 277 ? 10.044 2.175 -21.94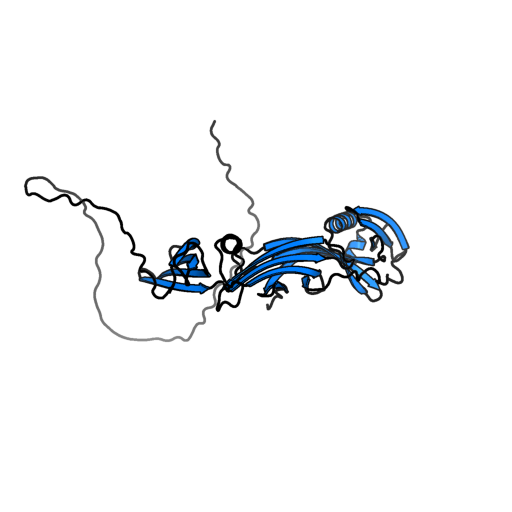8 1.00 95.94 277 CYS A C 1
ATOM 2143 O O . CYS A 1 277 ? 8.947 2.523 -21.512 1.00 95.94 277 CYS A O 1
ATOM 2145 N N . VAL A 1 278 ? 11.146 2.221 -21.204 1.00 96.88 278 VAL A N 1
ATOM 2146 C CA . VAL A 1 278 ? 11.181 2.870 -19.889 1.00 96.88 278 VAL A CA 1
ATOM 2147 C C . VAL A 1 278 ? 11.013 4.380 -20.082 1.00 96.88 278 VAL A C 1
ATOM 2149 O O . VAL A 1 278 ? 11.574 4.970 -21.007 1.00 96.88 278 VAL A O 1
ATOM 2152 N N . ARG A 1 279 ? 10.200 5.007 -19.227 1.00 95.12 279 ARG A N 1
ATOM 2153 C CA . ARG A 1 279 ? 10.000 6.467 -19.184 1.00 95.12 279 ARG A CA 1
ATOM 2154 C C . ARG A 1 279 ? 10.298 7.084 -17.834 1.00 95.12 279 ARG A C 1
ATOM 2156 O O . ARG A 1 279 ? 10.657 8.256 -17.784 1.00 95.12 279 ARG A O 1
ATOM 2163 N N . GLY A 1 280 ? 10.189 6.322 -16.753 1.00 95.06 280 GLY A N 1
ATOM 2164 C CA . GLY A 1 280 ? 10.642 6.803 -15.461 1.00 95.06 280 GLY A CA 1
ATOM 2165 C C . GLY A 1 280 ? 10.632 5.759 -14.360 1.00 95.06 280 GLY A C 1
ATOM 2166 O O . GLY A 1 280 ? 9.976 4.723 -14.468 1.00 95.06 280 GLY A O 1
ATOM 2167 N N . ILE A 1 281 ? 11.366 6.064 -13.298 1.00 96.75 281 ILE A N 1
ATOM 2168 C CA . ILE A 1 281 ? 11.498 5.253 -12.091 1.00 96.75 281 ILE A CA 1
ATOM 2169 C C . ILE A 1 281 ? 11.086 6.144 -10.923 1.00 96.75 281 ILE A C 1
ATOM 2171 O O . ILE A 1 281 ? 11.766 7.123 -10.605 1.00 96.75 281 ILE A O 1
ATOM 2175 N N . VAL A 1 282 ? 9.939 5.840 -10.318 1.00 94.62 282 VAL A N 1
ATOM 2176 C CA . VAL A 1 282 ? 9.371 6.646 -9.233 1.00 94.62 282 VAL A CA 1
ATOM 2177 C C . VAL A 1 282 ? 9.471 5.888 -7.921 1.00 94.62 282 VAL A C 1
ATOM 2179 O O . VAL A 1 282 ? 8.936 4.790 -7.798 1.00 94.62 282 VAL A O 1
ATOM 2182 N N . PHE A 1 283 ? 10.128 6.485 -6.935 1.00 94.75 283 PHE A N 1
ATOM 2183 C CA . PHE A 1 283 ? 10.181 5.992 -5.564 1.00 94.75 283 PHE A CA 1
ATOM 2184 C C . PHE A 1 283 ? 9.056 6.661 -4.772 1.00 94.75 283 PHE A C 1
ATOM 2186 O O . PHE A 1 283 ? 9.082 7.870 -4.565 1.00 94.75 283 PHE A O 1
ATOM 2193 N N . TYR A 1 284 ? 8.049 5.902 -4.348 1.00 93.12 284 TYR A N 1
ATOM 2194 C CA . TYR A 1 284 ? 6.917 6.443 -3.602 1.00 93.12 284 TYR A CA 1
ATOM 2195 C C . TYR A 1 284 ? 7.067 6.231 -2.098 1.00 93.12 284 TYR A C 1
ATOM 2197 O O . TYR A 1 284 ? 7.279 5.109 -1.637 1.00 93.12 284 TYR A O 1
ATOM 2205 N N . ASN A 1 285 ? 6.839 7.296 -1.332 1.00 93.81 285 ASN A N 1
ATOM 2206 C CA . ASN A 1 285 ? 6.539 7.240 0.094 1.00 93.81 285 ASN A CA 1
ATOM 2207 C C . ASN A 1 285 ? 5.016 7.302 0.258 1.00 93.81 285 ASN A C 1
ATOM 2209 O O . ASN A 1 285 ? 4.409 8.362 0.100 1.00 93.81 285 ASN A O 1
ATOM 2213 N N . ALA A 1 286 ? 4.369 6.176 0.550 1.00 93.38 286 ALA A N 1
ATOM 2214 C CA . ALA A 1 286 ? 2.943 6.158 0.856 1.00 93.38 286 ALA A CA 1
ATOM 2215 C C . ALA A 1 286 ? 2.698 6.475 2.333 1.00 93.38 286 ALA A C 1
ATOM 2217 O O . ALA A 1 286 ? 3.318 5.869 3.209 1.00 93.38 286 ALA A O 1
ATOM 2218 N N . THR A 1 287 ? 1.725 7.345 2.606 1.00 94.12 287 THR A N 1
ATOM 2219 C CA . THR A 1 287 ? 1.087 7.473 3.922 1.00 94.12 287 THR A CA 1
ATOM 2220 C C . THR A 1 287 ? -0.413 7.209 3.795 1.00 94.12 287 THR A C 1
ATOM 2222 O O . THR A 1 287 ? -1.128 7.925 3.097 1.00 94.12 287 THR A O 1
ATOM 2225 N N . ILE A 1 288 ? -0.901 6.175 4.482 1.00 92.75 288 ILE A N 1
ATOM 2226 C CA . ILE A 1 288 ? -2.318 5.812 4.545 1.00 92.75 288 ILE A CA 1
ATOM 2227 C C . ILE A 1 288 ? -2.913 6.338 5.855 1.00 92.75 288 ILE A C 1
ATOM 2229 O O . ILE A 1 288 ? -2.387 6.071 6.937 1.00 92.75 288 ILE A O 1
ATOM 2233 N N . ASN A 1 289 ? -4.029 7.058 5.745 1.00 90.06 289 ASN A N 1
ATOM 2234 C CA . ASN A 1 289 ? -4.727 7.766 6.820 1.00 90.06 289 ASN A CA 1
ATOM 2235 C C . ASN A 1 289 ? -3.799 8.732 7.600 1.00 90.06 289 ASN A C 1
ATOM 2237 O O . ASN A 1 289 ? -3.640 8.562 8.812 1.00 90.06 289 ASN A O 1
ATOM 2241 N N . PRO A 1 290 ? -3.188 9.742 6.937 1.00 89.25 290 PRO A N 1
ATOM 2242 C CA . PRO A 1 290 ? -2.216 10.663 7.548 1.00 89.25 290 PRO A CA 1
ATOM 2243 C C . PRO A 1 290 ? -2.760 11.427 8.765 1.00 89.25 290 PRO A C 1
ATOM 2245 O O . PRO A 1 290 ? -2.018 11.665 9.709 1.00 89.25 290 PRO A O 1
ATOM 2248 N N . GLU A 1 291 ? -4.058 11.751 8.777 1.00 84.69 291 GLU A N 1
ATOM 2249 C CA . GLU A 1 291 ? -4.746 12.433 9.887 1.00 84.69 291 GLU A CA 1
ATOM 2250 C C . GLU A 1 291 ? -5.057 11.525 11.101 1.00 84.69 291 GLU A C 1
ATOM 2252 O O . GLU A 1 291 ? -5.685 11.977 12.058 1.00 84.69 291 GLU A O 1
ATOM 2257 N N . SER A 1 292 ? -4.712 10.233 11.064 1.00 82.50 292 SER A N 1
ATOM 2258 C CA . SER A 1 292 ? -5.010 9.290 12.156 1.00 82.50 292 SER A CA 1
ATOM 2259 C C . SER A 1 292 ? -3.911 9.254 13.227 1.00 82.50 292 SER A C 1
ATOM 2261 O O . SER A 1 292 ? -2.780 9.658 12.976 1.00 82.50 292 SER A O 1
ATOM 2263 N N . SER A 1 293 ? -4.211 8.710 14.415 1.00 74.50 293 SER A N 1
ATOM 2264 C CA . SER A 1 293 ? -3.212 8.520 15.487 1.00 74.50 293 SER A CA 1
ATOM 2265 C C . SER A 1 293 ? -2.098 7.524 15.130 1.00 74.50 293 SER A C 1
ATOM 2267 O O . SER A 1 293 ? -1.039 7.532 15.753 1.00 74.50 293 SER A O 1
ATOM 2269 N N . ASN A 1 294 ? -2.317 6.669 14.127 1.00 78.31 294 ASN A N 1
ATOM 2270 C CA . ASN A 1 294 ? -1.376 5.647 13.677 1.00 78.31 294 ASN A CA 1
ATOM 2271 C C . ASN A 1 294 ? -1.396 5.559 12.133 1.00 78.31 294 ASN A C 1
ATOM 2273 O O . ASN A 1 294 ? -1.965 4.618 11.570 1.00 78.31 294 ASN A O 1
ATOM 2277 N N . PRO A 1 295 ? -0.802 6.541 11.427 1.00 88.56 295 PRO A N 1
ATOM 2278 C CA . PRO A 1 295 ? -0.765 6.555 9.971 1.00 88.56 295 PRO A CA 1
ATOM 2279 C C . PRO A 1 295 ? 0.181 5.464 9.455 1.00 88.56 295 PRO A C 1
ATOM 2281 O O . PRO A 1 295 ? 1.350 5.391 9.842 1.00 88.56 295 PRO A O 1
ATOM 2284 N N . GLN A 1 296 ? -0.306 4.605 8.561 1.00 91.19 296 GLN A N 1
ATOM 2285 C CA . GLN A 1 296 ? 0.486 3.499 8.021 1.00 91.19 296 GLN A CA 1
ATOM 2286 C C . GLN A 1 296 ? 1.385 4.009 6.893 1.00 91.19 296 GLN A C 1
ATOM 2288 O O . GLN A 1 296 ? 0.889 4.513 5.887 1.00 91.19 296 GLN A O 1
ATOM 2293 N N . LYS A 1 297 ? 2.705 3.859 7.049 1.00 93.38 297 LYS A N 1
ATOM 2294 C CA . LYS A 1 297 ? 3.698 4.306 6.064 1.00 93.38 297 LYS A CA 1
ATOM 2295 C C . LYS A 1 297 ? 4.446 3.133 5.441 1.00 93.38 297 LYS A C 1
ATOM 2297 O O . LYS A 1 297 ? 4.833 2.207 6.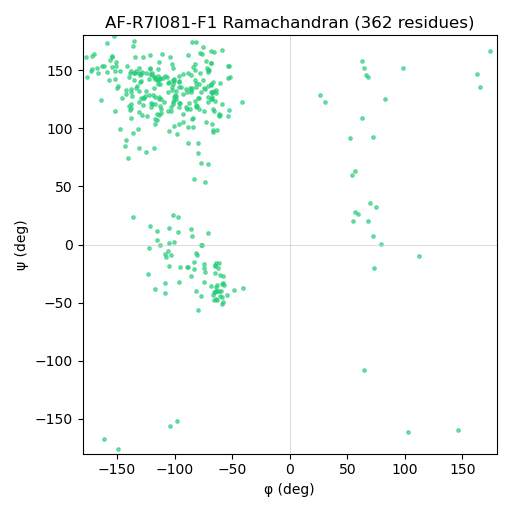152 1.00 93.38 297 LYS A O 1
ATOM 2302 N N . PHE A 1 298 ? 4.663 3.186 4.130 1.00 93.69 298 PHE A N 1
ATOM 2303 C CA . PHE A 1 298 ? 5.482 2.221 3.392 1.00 93.69 298 PHE A CA 1
ATOM 2304 C C . PHE A 1 298 ? 6.133 2.869 2.165 1.00 93.69 298 PHE A C 1
ATOM 2306 O O . PHE A 1 298 ? 5.640 3.875 1.655 1.00 93.69 298 PHE A O 1
ATOM 2313 N N . LYS A 1 299 ? 7.234 2.280 1.688 1.00 93.56 299 LYS A N 1
ATOM 2314 C CA . LYS A 1 299 ? 7.828 2.606 0.386 1.00 93.56 299 LYS A CA 1
ATOM 2315 C C . LYS A 1 299 ? 7.450 1.546 -0.649 1.00 93.56 299 LYS A C 1
ATOM 2317 O O . LYS A 1 299 ? 7.206 0.399 -0.281 1.00 93.56 299 LYS A O 1
ATOM 2322 N N . TYR A 1 300 ? 7.392 1.947 -1.913 1.00 93.38 300 TYR A N 1
ATOM 2323 C CA . TYR A 1 300 ? 7.341 1.070 -3.088 1.00 93.38 300 TYR A CA 1
ATOM 2324 C C . TYR A 1 300 ? 7.867 1.839 -4.303 1.00 93.38 300 TYR A C 1
ATOM 2326 O O . TYR A 1 300 ? 7.863 3.073 -4.307 1.00 93.38 300 TYR A O 1
ATOM 2334 N N . THR A 1 301 ? 8.303 1.136 -5.341 1.00 93.88 301 THR A N 1
ATOM 2335 C CA . THR A 1 301 ? 8.710 1.748 -6.610 1.00 93.88 301 THR A CA 1
ATOM 2336 C C . THR A 1 301 ? 7.668 1.570 -7.709 1.00 93.88 301 THR A C 1
ATOM 2338 O O . THR A 1 301 ? 6.782 0.715 -7.640 1.00 93.88 301 THR A O 1
ATOM 2341 N N . LEU A 1 302 ? 7.779 2.399 -8.744 1.00 94.69 302 LEU A N 1
ATOM 2342 C CA . LEU A 1 302 ? 6.966 2.325 -9.945 1.00 94.69 302 LEU A CA 1
ATOM 2343 C C . LEU A 1 302 ? 7.845 2.553 -11.178 1.00 94.69 302 LEU A C 1
ATOM 2345 O O . LEU A 1 302 ? 8.286 3.675 -11.441 1.00 94.69 302 LEU A O 1
ATOM 2349 N N . VAL A 1 303 ? 8.081 1.492 -11.947 1.00 96.00 303 VAL A N 1
ATOM 2350 C CA . VAL A 1 303 ? 8.723 1.568 -13.264 1.00 96.00 303 VAL A CA 1
ATOM 2351 C C . VAL A 1 303 ? 7.639 1.906 -14.284 1.00 96.00 303 VAL A C 1
ATOM 2353 O O . VAL A 1 303 ? 6.761 1.091 -14.575 1.00 96.00 303 VAL A O 1
ATOM 2356 N N . ARG A 1 304 ? 7.674 3.133 -14.807 1.00 95.50 304 ARG A N 1
ATOM 2357 C CA . ARG A 1 304 ? 6.767 3.616 -15.853 1.00 95.50 304 ARG A CA 1
ATOM 2358 C C . ARG A 1 304 ? 7.270 3.157 -17.216 1.00 95.50 304 ARG A C 1
ATOM 2360 O O . ARG A 1 304 ? 8.392 3.486 -17.605 1.00 95.50 304 ARG A O 1
ATOM 2367 N N . LEU A 1 305 ? 6.412 2.442 -17.936 1.00 96.06 305 LEU A N 1
ATOM 2368 C CA . LEU A 1 305 ? 6.663 1.911 -19.274 1.00 96.06 305 LEU A CA 1
ATOM 2369 C C . LEU A 1 305 ? 5.751 2.587 -20.308 1.00 96.06 305 LEU A C 1
ATOM 2371 O O . LEU A 1 305 ? 4.688 3.099 -19.964 1.00 96.06 305 LEU A O 1
ATOM 2375 N N . GLU A 1 306 ? 6.143 2.576 -21.580 1.00 95.56 306 GLU A N 1
ATOM 2376 C CA . GLU A 1 306 ? 5.435 3.251 -22.672 1.00 95.56 306 GLU A CA 1
ATOM 2377 C C . GLU A 1 306 ? 5.468 2.432 -23.973 1.00 95.56 306 GLU A C 1
ATOM 2379 O O . GLU A 1 306 ? 6.530 2.003 -24.436 1.00 95.56 306 GLU A O 1
ATOM 2384 N N . GLY A 1 307 ? 4.290 2.237 -24.572 1.00 94.44 307 GLY A N 1
ATOM 2385 C CA . GLY A 1 307 ? 4.111 1.577 -25.869 1.00 94.44 307 GLY A CA 1
ATOM 2386 C C . GLY A 1 307 ? 3.810 2.548 -27.017 1.00 94.44 307 GLY A C 1
ATOM 2387 O O . GLY A 1 307 ? 4.132 3.738 -26.964 1.00 94.44 307 GLY A O 1
ATOM 2388 N N . ALA A 1 308 ? 3.161 2.034 -28.063 1.00 93.94 308 ALA A N 1
ATOM 2389 C CA . ALA A 1 308 ? 2.592 2.824 -29.153 1.00 93.94 308 ALA A CA 1
ATOM 2390 C C . ALA A 1 308 ? 1.653 3.931 -28.640 1.00 93.94 308 ALA A C 1
ATOM 2392 O O . ALA A 1 308 ? 1.073 3.827 -27.557 1.00 93.94 308 ALA A O 1
ATOM 2393 N N . GLU A 1 309 ? 1.525 5.003 -29.429 1.00 91.31 309 GLU A N 1
ATOM 2394 C CA . GLU A 1 309 ? 0.668 6.171 -29.139 1.00 91.31 309 GLU A CA 1
ATOM 2395 C C . GLU A 1 309 ? 0.941 6.831 -27.769 1.00 91.31 309 GLU A C 1
ATOM 2397 O O . GLU A 1 309 ? 0.119 7.573 -27.239 1.00 91.31 309 GLU A O 1
ATOM 2402 N N . ASN A 1 310 ? 2.127 6.574 -27.200 1.00 89.62 310 ASN A N 1
ATOM 2403 C CA . ASN A 1 310 ? 2.539 6.957 -25.847 1.00 89.62 310 ASN A CA 1
ATOM 2404 C C . ASN A 1 310 ? 1.600 6.424 -24.744 1.00 89.62 310 ASN A C 1
ATOM 2406 O O . ASN A 1 310 ? 1.493 7.011 -23.665 1.00 89.62 310 ASN A O 1
ATOM 2410 N N . LYS A 1 311 ? 0.924 5.292 -24.989 1.00 92.88 311 LYS A N 1
ATOM 2411 C CA . LYS A 1 311 ? 0.115 4.611 -23.974 1.00 92.88 311 LYS A CA 1
ATOM 2412 C C . LYS A 1 311 ? 1.030 4.091 -22.862 1.00 92.88 311 LYS A C 1
ATOM 2414 O O . LYS A 1 311 ? 1.878 3.227 -23.095 1.00 92.88 311 LYS A O 1
ATOM 2419 N N . GLY A 1 312 ? 0.846 4.643 -21.665 1.00 92.31 312 GLY A N 1
ATOM 2420 C CA . GLY A 1 312 ? 1.604 4.286 -20.471 1.00 92.31 312 GLY A CA 1
ATOM 2421 C C . GLY A 1 312 ? 1.138 2.980 -19.825 1.00 92.31 312 GLY A C 1
ATOM 2422 O O . GLY A 1 312 ? -0.051 2.664 -19.836 1.00 92.31 312 GLY A O 1
ATOM 2423 N N . TYR A 1 313 ? 2.094 2.273 -19.229 1.00 94.06 313 TYR A N 1
ATOM 2424 C CA . TYR A 1 313 ? 1.916 1.099 -18.374 1.00 94.06 313 TYR A CA 1
ATOM 2425 C C . TYR A 1 313 ? 2.821 1.225 -17.140 1.00 94.06 313 TYR A C 1
ATOM 2427 O O . TYR A 1 313 ? 3.648 2.140 -17.046 1.00 94.06 313 TYR A O 1
ATOM 2435 N N . SER A 1 314 ? 2.673 0.354 -16.145 1.00 93.38 314 SER A N 1
ATOM 2436 C CA . SER A 1 314 ? 3.457 0.420 -14.906 1.00 93.38 314 SER A CA 1
ATOM 2437 C C . SER A 1 314 ? 3.725 -0.937 -14.252 1.00 93.38 314 SER A C 1
ATOM 2439 O O . SER A 1 314 ? 2.827 -1.766 -14.113 1.00 93.38 314 SER A O 1
ATOM 2441 N N . LEU A 1 315 ? 4.965 -1.134 -13.798 1.00 94.44 315 LEU A N 1
ATOM 2442 C CA . LEU A 1 315 ? 5.396 -2.279 -12.989 1.00 94.44 315 LEU A CA 1
ATOM 2443 C C . LEU A 1 315 ? 5.818 -1.821 -11.587 1.00 94.44 315 LEU A C 1
ATOM 2445 O O . LEU A 1 315 ? 6.386 -0.741 -11.428 1.00 94.44 315 LEU A O 1
ATOM 2449 N N . ILE A 1 316 ? 5.540 -2.651 -10.584 1.00 93.38 316 ILE A N 1
ATOM 2450 C CA . ILE A 1 316 ? 5.782 -2.393 -9.159 1.00 93.38 316 ILE A CA 1
ATOM 2451 C C . ILE A 1 316 ? 6.767 -3.452 -8.660 1.00 93.38 316 ILE A C 1
ATOM 2453 O O . ILE A 1 316 ? 6.371 -4.507 -8.165 1.00 93.38 316 ILE A O 1
ATOM 2457 N N . ASP A 1 317 ? 8.053 -3.187 -8.890 1.00 92.44 317 ASP A N 1
ATOM 2458 C CA . ASP A 1 317 ? 9.166 -4.115 -8.676 1.00 92.44 317 ASP A CA 1
ATOM 2459 C C . ASP A 1 317 ? 10.423 -3.329 -8.264 1.00 92.44 317 ASP A C 1
ATOM 2461 O O . ASP A 1 317 ? 11.130 -2.748 -9.092 1.00 92.44 317 ASP A O 1
ATOM 2465 N N . ASP A 1 318 ? 10.690 -3.315 -6.956 1.00 92.88 318 ASP A N 1
ATOM 2466 C CA . ASP A 1 318 ? 11.796 -2.566 -6.351 1.00 92.88 318 ASP A CA 1
ATOM 2467 C C . ASP A 1 318 ? 13.173 -3.077 -6.798 1.00 92.88 318 ASP A C 1
ATOM 2469 O O . ASP A 1 318 ? 14.139 -2.314 -6.811 1.00 92.88 318 ASP A O 1
ATOM 2473 N N . ASN A 1 319 ? 13.289 -4.341 -7.215 1.00 94.00 319 ASN A N 1
ATOM 2474 C CA . ASN A 1 319 ? 14.549 -4.872 -7.727 1.00 94.00 319 ASN A CA 1
ATOM 2475 C C . ASN A 1 319 ? 14.786 -4.393 -9.162 1.00 94.00 319 ASN A C 1
ATOM 2477 O O . ASN A 1 319 ? 15.882 -3.923 -9.466 1.00 94.00 319 ASN A O 1
ATOM 2481 N N . LEU A 1 320 ? 13.757 -4.430 -10.018 1.00 95.75 320 LEU A N 1
ATOM 2482 C CA . LEU A 1 320 ? 13.835 -3.900 -11.382 1.00 95.75 320 LEU A CA 1
ATOM 2483 C C . LEU A 1 320 ? 14.150 -2.397 -11.371 1.00 95.75 320 LEU A C 1
ATOM 2485 O O . LEU A 1 320 ? 15.023 -1.946 -12.110 1.00 95.75 320 LEU A O 1
ATOM 2489 N N . ALA A 1 321 ? 13.493 -1.631 -10.495 1.00 95.75 321 ALA A N 1
ATOM 2490 C CA . ALA A 1 321 ? 13.769 -0.209 -10.306 1.00 95.75 321 ALA A CA 1
ATOM 2491 C C . ALA A 1 321 ? 15.231 0.051 -9.897 1.00 95.75 321 ALA A C 1
ATOM 2493 O O . ALA A 1 321 ? 15.887 0.915 -10.480 1.00 95.75 321 ALA A O 1
ATOM 2494 N N . ASN A 1 322 ? 15.770 -0.721 -8.946 1.00 94.56 322 ASN A N 1
ATOM 2495 C CA . ASN A 1 322 ? 17.167 -0.599 -8.520 1.00 94.56 322 ASN A CA 1
ATOM 2496 C C . ASN A 1 322 ? 18.166 -0.962 -9.635 1.00 94.56 322 ASN A C 1
ATOM 2498 O O . ASN A 1 322 ? 19.164 -0.259 -9.797 1.00 94.56 322 ASN A O 1
ATOM 2502 N N . VAL A 1 323 ? 17.901 -2.008 -10.428 1.00 95.75 323 VAL A N 1
ATOM 2503 C CA . VAL A 1 323 ? 18.746 -2.378 -11.580 1.00 95.75 323 VAL A CA 1
ATOM 2504 C C . VAL A 1 323 ? 18.729 -1.276 -12.642 1.00 95.75 323 VAL A C 1
ATOM 2506 O O . VAL A 1 323 ? 19.788 -0.847 -13.091 1.00 95.75 323 VAL A O 1
ATOM 25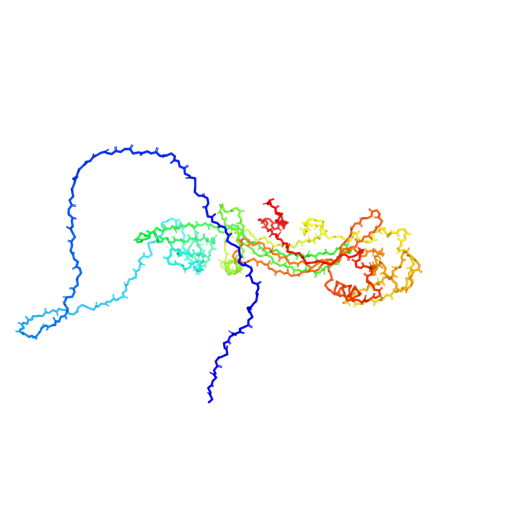09 N N . LEU A 1 324 ? 17.552 -0.750 -12.995 1.00 95.94 324 LEU A N 1
ATOM 2510 C CA . LEU A 1 324 ? 17.426 0.334 -13.974 1.00 95.94 324 LEU A CA 1
ATOM 2511 C C . LEU A 1 324 ? 18.112 1.634 -13.509 1.00 95.94 324 LEU A C 1
ATOM 2513 O O . LEU A 1 324 ? 18.716 2.325 -14.327 1.00 95.94 324 LEU A O 1
ATOM 2517 N N . VAL A 1 325 ? 18.097 1.953 -12.207 1.00 95.00 325 VAL A N 1
ATOM 2518 C CA . VAL A 1 325 ? 18.888 3.073 -11.657 1.00 95.00 325 VAL A CA 1
ATOM 2519 C C . VAL A 1 325 ? 20.393 2.812 -11.774 1.00 95.00 325 VAL A C 1
ATOM 2521 O O . VAL A 1 325 ? 21.130 3.726 -12.131 1.00 95.00 325 VAL A O 1
ATOM 2524 N N . GLN A 1 326 ? 20.869 1.587 -11.522 1.00 92.94 326 GLN A N 1
ATOM 2525 C CA . GLN A 1 326 ? 22.291 1.251 -11.686 1.00 92.94 326 GLN A CA 1
ATOM 2526 C C . GLN A 1 326 ? 22.752 1.386 -13.145 1.00 92.94 326 GLN A C 1
ATOM 2528 O O . GLN A 1 326 ? 23.824 1.939 -13.380 1.00 92.94 326 GLN A O 1
ATOM 2533 N N . VAL A 1 327 ? 21.924 0.964 -14.108 1.00 91.75 327 VAL A N 1
ATOM 2534 C CA . VAL A 1 327 ? 22.157 1.176 -15.549 1.00 91.75 327 VAL A CA 1
ATOM 2535 C C . VAL A 1 327 ? 22.258 2.674 -15.863 1.00 91.75 327 VAL A C 1
ATOM 2537 O O . VAL A 1 327 ? 23.257 3.116 -16.420 1.00 91.75 327 VAL A O 1
ATOM 2540 N N . LEU A 1 328 ? 21.289 3.488 -15.427 1.00 91.00 328 LEU A N 1
ATOM 2541 C CA . LEU A 1 328 ? 21.285 4.945 -15.650 1.00 91.00 328 LEU A CA 1
ATOM 2542 C C . LEU A 1 328 ? 22.441 5.705 -14.962 1.00 91.00 328 LEU A C 1
ATOM 2544 O O . LEU A 1 328 ? 22.702 6.856 -15.313 1.00 91.00 328 LEU A O 1
ATOM 2548 N N . CYS A 1 329 ? 23.132 5.091 -13.998 1.00 89.19 329 CYS A N 1
ATOM 2549 C CA . CYS A 1 329 ? 24.328 5.654 -13.365 1.00 89.19 329 CYS A CA 1
ATOM 2550 C C . CYS A 1 329 ? 25.628 5.408 -14.154 1.00 89.19 329 CYS A C 1
ATOM 2552 O O . CYS A 1 329 ? 26.632 6.063 -13.860 1.00 89.19 329 CYS A O 1
ATOM 2554 N N . ASP A 1 330 ? 25.650 4.496 -15.132 1.00 87.94 330 ASP A N 1
ATOM 2555 C CA . ASP A 1 330 ? 26.819 4.288 -15.989 1.00 87.94 330 ASP A CA 1
ATOM 2556 C C . ASP A 1 330 ? 26.868 5.333 -17.119 1.00 87.94 330 ASP A C 1
ATOM 2558 O O . ASP A 1 330 ? 25.891 5.645 -17.801 1.00 87.94 330 ASP A O 1
ATOM 2562 N N . SER A 1 331 ? 28.072 5.864 -17.316 1.00 83.06 331 SER A N 1
ATOM 2563 C CA . SER A 1 331 ? 28.487 6.775 -18.377 1.00 83.06 331 SER A CA 1
ATOM 2564 C C . SER A 1 331 ? 27.939 6.478 -19.779 1.00 83.06 331 SER A C 1
ATOM 2566 O O . SER A 1 331 ? 27.619 7.433 -20.487 1.00 83.06 331 SER A O 1
ATOM 2568 N N . GLN A 1 332 ? 27.802 5.207 -20.176 1.00 83.06 332 GLN A N 1
ATOM 2569 C CA . GLN A 1 332 ? 27.308 4.820 -21.511 1.00 83.06 332 GLN A CA 1
ATOM 2570 C C . GLN A 1 332 ? 25.786 5.002 -21.697 1.00 83.06 332 GLN A C 1
ATOM 2572 O O . GLN A 1 332 ? 25.306 5.063 -22.826 1.00 83.06 332 GLN A O 1
ATOM 2577 N N . PHE A 1 333 ? 25.033 5.148 -20.599 1.00 86.69 333 PHE A N 1
ATOM 2578 C CA . PHE A 1 333 ? 23.585 5.411 -20.587 1.00 86.69 333 PHE A CA 1
ATOM 2579 C C . PHE A 1 333 ? 23.259 6.865 -20.222 1.00 86.69 333 PHE A C 1
ATOM 2581 O O . PHE A 1 333 ? 22.115 7.209 -19.911 1.00 86.69 333 PHE A O 1
ATOM 2588 N N . LYS A 1 334 ? 24.259 7.756 -20.246 1.00 82.75 334 LYS A N 1
ATOM 2589 C CA . LYS A 1 334 ? 24.096 9.144 -19.803 1.00 82.75 334 LYS A CA 1
ATOM 2590 C C . LYS A 1 334 ? 22.982 9.873 -20.556 1.00 82.75 334 LYS A C 1
ATOM 2592 O O . LYS A 1 334 ? 22.290 10.685 -19.941 1.00 82.75 334 LYS A O 1
ATOM 2597 N N . ASN A 1 335 ? 22.765 9.598 -21.842 1.00 85.56 335 ASN A N 1
ATOM 2598 C CA . ASN A 1 335 ? 21.691 10.244 -22.596 1.00 85.56 335 ASN A CA 1
ATOM 2599 C C . ASN A 1 335 ? 20.321 9.568 -22.414 1.00 85.56 335 ASN A C 1
ATOM 2601 O O . ASN A 1 335 ? 19.317 10.275 -22.498 1.00 85.56 335 ASN A O 1
ATOM 2605 N N . ALA A 1 336 ? 20.244 8.297 -21.997 1.00 85.94 336 ALA A N 1
ATOM 2606 C CA . ALA A 1 336 ? 18.988 7.697 -21.532 1.00 85.94 336 ALA A CA 1
ATOM 2607 C C . ALA A 1 336 ? 18.357 8.452 -20.346 1.00 85.94 336 ALA A C 1
ATOM 2609 O O . ALA A 1 336 ? 17.130 8.503 -20.242 1.00 85.94 336 ALA A O 1
ATOM 2610 N N . THR A 1 337 ? 19.155 9.145 -19.521 1.00 84.56 337 THR A N 1
ATOM 2611 C CA . THR A 1 337 ? 18.648 10.037 -18.452 1.00 84.56 337 THR A CA 1
ATOM 2612 C C . THR A 1 337 ? 17.861 11.255 -18.968 1.00 84.56 337 THR A C 1
ATOM 2614 O O . THR A 1 337 ? 17.098 11.854 -18.214 1.00 84.56 337 THR A O 1
ATOM 2617 N N . LYS A 1 338 ? 17.984 11.618 -20.256 1.00 86.12 338 LYS A N 1
ATOM 2618 C CA . LYS A 1 338 ? 17.136 12.643 -20.899 1.00 86.12 338 LYS A CA 1
ATOM 2619 C C . LYS A 1 338 ? 15.724 12.124 -21.190 1.00 86.12 338 LYS A C 1
ATOM 2621 O O . LYS A 1 338 ? 14.772 12.898 -21.169 1.00 86.12 338 LYS A O 1
ATOM 2626 N N . ASN A 1 339 ? 15.610 10.828 -21.484 1.00 85.94 339 ASN A N 1
ATOM 2627 C CA . ASN A 1 339 ? 14.383 10.158 -21.925 1.00 85.94 339 ASN A CA 1
ATOM 2628 C C . ASN A 1 339 ? 13.704 9.331 -20.816 1.00 85.94 339 ASN A C 1
ATOM 2630 O O . ASN A 1 339 ? 12.579 8.860 -21.012 1.00 85.94 339 ASN A O 1
ATOM 2634 N N . THR A 1 340 ? 14.386 9.164 -19.675 1.00 92.56 340 THR A N 1
ATOM 2635 C CA . THR A 1 340 ? 13.943 8.430 -18.484 1.00 92.56 340 THR A CA 1
ATOM 2636 C C . THR A 1 340 ? 14.148 9.285 -17.236 1.00 92.56 340 THR A C 1
ATOM 2638 O O . THR A 1 340 ? 15.287 9.549 -16.854 1.00 92.56 340 THR A O 1
ATOM 2641 N N . TYR A 1 341 ? 13.066 9.697 -16.569 1.00 92.50 341 TYR A N 1
ATOM 2642 C CA . TYR A 1 341 ? 13.166 10.462 -15.320 1.00 92.50 341 TYR A CA 1
ATOM 2643 C C . TYR A 1 341 ? 13.300 9.551 -14.092 1.00 92.50 341 TYR A C 1
ATOM 2645 O O . TYR A 1 341 ? 12.689 8.488 -14.019 1.00 92.50 341 TYR A O 1
ATOM 2653 N N . VAL A 1 342 ? 14.048 9.991 -13.081 1.00 94.56 342 VAL A N 1
ATOM 2654 C CA . VAL A 1 342 ? 14.112 9.330 -11.767 1.00 94.56 342 VAL A CA 1
ATOM 2655 C C . VAL A 1 342 ? 13.688 10.341 -10.709 1.00 94.56 342 VAL A C 1
ATOM 2657 O O . VAL A 1 342 ? 14.194 11.462 -10.699 1.00 94.56 342 VAL A O 1
ATOM 2660 N N . MET A 1 343 ? 12.733 9.980 -9.849 1.00 93.75 343 MET A N 1
ATOM 2661 C CA . MET A 1 343 ? 12.190 10.898 -8.839 1.00 93.75 343 MET A CA 1
ATOM 2662 C C . MET A 1 343 ? 11.687 10.171 -7.587 1.00 93.75 343 MET A C 1
ATOM 2664 O O . MET A 1 343 ? 11.250 9.024 -7.664 1.00 93.75 343 MET A O 1
ATOM 2668 N N . GLU A 1 344 ? 11.688 10.863 -6.449 1.00 94.19 344 GLU A N 1
ATOM 2669 C CA . GLU A 1 344 ? 10.993 10.440 -5.228 1.00 94.19 344 GLU A CA 1
ATOM 2670 C C . GLU A 1 344 ? 9.725 11.292 -5.041 1.00 94.19 344 GLU A C 1
ATOM 2672 O O . GLU A 1 344 ? 9.737 12.491 -5.331 1.00 94.19 344 GLU A O 1
ATOM 2677 N N . LEU A 1 345 ? 8.623 10.675 -4.607 1.00 91.62 345 LEU A N 1
ATOM 2678 C CA . LEU A 1 345 ? 7.328 11.323 -4.390 1.00 91.62 345 LEU A CA 1
ATOM 2679 C C . LEU A 1 345 ? 6.677 10.862 -3.086 1.00 91.62 345 LEU A C 1
ATOM 2681 O O . LEU A 1 345 ? 6.435 9.672 -2.878 1.00 91.62 345 LEU A O 1
ATOM 2685 N N . ASP A 1 346 ? 6.281 11.822 -2.257 1.00 91.62 346 ASP A N 1
ATOM 2686 C CA . ASP A 1 346 ? 5.334 11.575 -1.174 1.00 91.62 346 ASP A CA 1
ATOM 2687 C C . ASP A 1 346 ? 3.911 11.449 -1.740 1.00 91.62 346 ASP A C 1
ATOM 2689 O O . ASP A 1 346 ? 3.530 12.139 -2.688 1.00 91.62 346 ASP A O 1
ATOM 2693 N N . SER A 1 347 ? 3.116 10.531 -1.188 1.00 90.00 347 SER A N 1
ATOM 2694 C CA . SER A 1 347 ? 1.749 10.268 -1.643 1.00 90.00 347 SER A CA 1
ATOM 2695 C C . SER A 1 347 ? 0.839 9.886 -0.477 1.00 90.00 347 SER A C 1
ATOM 2697 O O . SER A 1 347 ? 1.133 8.966 0.291 1.00 90.00 347 SER A O 1
ATOM 2699 N N . GLU A 1 348 ? -0.278 10.595 -0.339 1.00 92.62 348 GLU A N 1
ATOM 2700 C CA . GLU A 1 348 ? -1.198 10.434 0.786 1.00 92.62 348 GLU A CA 1
ATOM 2701 C C . GLU A 1 348 ? -2.546 9.857 0.350 1.00 92.62 348 GLU A C 1
ATOM 2703 O O . GLU A 1 348 ? -3.075 10.173 -0.717 1.00 92.62 348 GLU A O 1
ATOM 2708 N N . TYR A 1 349 ? -3.111 8.990 1.189 1.00 91.31 349 TYR A N 1
ATOM 2709 C CA . TYR A 1 349 ? -4.346 8.266 0.904 1.00 91.31 349 TYR A CA 1
ATOM 2710 C C . TYR A 1 349 ? -5.220 8.151 2.152 1.00 91.31 349 TYR A C 1
ATOM 2712 O O . TYR A 1 349 ? -4.709 8.085 3.266 1.00 91.31 349 TYR A O 1
ATOM 2720 N N . MET A 1 350 ? -6.535 8.031 1.973 1.00 89.44 350 MET A N 1
ATOM 2721 C CA . MET A 1 350 ? -7.474 7.678 3.043 1.00 89.44 350 MET A CA 1
ATOM 2722 C C . MET A 1 350 ? -8.318 6.455 2.684 1.00 89.44 350 MET A C 1
ATOM 2724 O O . MET A 1 350 ? -8.676 6.248 1.524 1.00 89.44 350 MET A O 1
ATOM 2728 N N . THR A 1 351 ? -8.675 5.651 3.685 1.00 87.38 351 THR A N 1
ATOM 2729 C CA . THR A 1 351 ? -9.621 4.535 3.540 1.00 87.38 351 THR A CA 1
ATOM 2730 C C . THR A 1 351 ? -11.004 4.912 4.060 1.00 87.38 351 THR A C 1
ATOM 2732 O O . THR A 1 351 ? -11.170 5.245 5.232 1.00 87.38 351 THR A O 1
ATOM 2735 N N . THR A 1 352 ? -12.013 4.811 3.198 1.00 81.69 352 THR A N 1
ATOM 2736 C CA . THR A 1 352 ? -13.431 5.011 3.555 1.00 81.69 352 THR A CA 1
ATOM 2737 C C . THR A 1 352 ? -13.975 3.911 4.475 1.00 81.69 352 THR A C 1
ATOM 2739 O O . THR A 1 352 ? -13.405 2.822 4.548 1.00 81.69 352 THR A O 1
ATOM 2742 N N . LYS A 1 353 ? -15.155 4.135 5.083 1.00 71.50 353 LYS A N 1
ATOM 2743 C CA . LYS A 1 353 ? -15.896 3.120 5.865 1.00 71.50 353 LYS A CA 1
ATOM 2744 C C . LYS A 1 353 ? -16.035 1.767 5.143 1.00 71.50 353 LYS A C 1
ATOM 2746 O O . LYS A 1 353 ? -15.886 0.722 5.760 1.00 71.50 353 LYS A O 1
ATOM 2751 N N . LYS A 1 354 ? -16.266 1.773 3.822 1.00 73.00 354 LYS A N 1
ATOM 2752 C CA . LYS A 1 354 ? -16.404 0.554 2.992 1.00 73.00 354 LYS A CA 1
ATOM 2753 C C . LYS A 1 354 ? -15.060 -0.006 2.493 1.00 73.00 354 LYS A C 1
ATOM 2755 O O . LYS A 1 354 ? -15.021 -0.821 1.568 1.00 73.00 354 LYS A O 1
ATOM 2760 N N . GLY A 1 355 ? -13.946 0.461 3.052 1.00 76.62 355 GLY A N 1
ATOM 2761 C CA . GLY A 1 355 ? -12.597 0.015 2.720 1.00 76.62 355 GLY A CA 1
ATOM 2762 C C . GLY A 1 355 ? -12.117 0.383 1.319 1.00 76.62 355 GLY A C 1
ATOM 2763 O O . GLY A 1 355 ? -11.223 -0.279 0.811 1.00 76.62 355 GLY A O 1
ATOM 2764 N N . VAL A 1 356 ? -12.717 1.375 0.656 1.00 84.12 356 VAL A N 1
ATOM 2765 C CA . VAL A 1 356 ? -12.192 1.928 -0.607 1.00 84.12 356 VAL A CA 1
ATOM 2766 C C . VAL A 1 356 ? -11.050 2.882 -0.265 1.00 84.12 356 VAL A C 1
ATOM 2768 O O . VAL A 1 356 ? -11.266 3.793 0.539 1.00 84.12 356 VAL A O 1
ATOM 2771 N N . LEU A 1 357 ? -9.869 2.676 -0.857 1.00 88.25 357 LEU A N 1
ATOM 2772 C CA . LEU A 1 357 ? -8.742 3.610 -0.756 1.00 88.25 357 LEU A CA 1
ATOM 2773 C C . LEU A 1 357 ? -8.949 4.786 -1.719 1.00 88.25 357 LEU A C 1
ATOM 2775 O O . LEU A 1 357 ? -9.357 4.571 -2.857 1.00 88.25 357 LEU A O 1
ATOM 2779 N N . MET A 1 358 ? -8.660 6.013 -1.300 1.00 87.38 358 MET A N 1
ATOM 2780 C CA . MET A 1 358 ? -8.762 7.208 -2.143 1.00 87.38 358 MET A CA 1
ATOM 2781 C C . MET A 1 358 ? -7.495 8.057 -1.988 1.00 87.38 358 MET A C 1
ATOM 2783 O O . MET A 1 358 ? -7.072 8.254 -0.847 1.00 87.38 358 MET A O 1
ATOM 2787 N N . PRO A 1 359 ? -6.888 8.571 -3.076 1.00 87.56 359 PRO A N 1
ATOM 2788 C CA . PRO A 1 359 ? -5.792 9.526 -2.967 1.00 87.56 359 PRO A CA 1
ATOM 2789 C C . PRO A 1 359 ? -6.298 10.832 -2.354 1.00 87.56 359 PRO A C 1
ATOM 2791 O O . PRO A 1 359 ? -7.310 11.389 -2.789 1.00 87.56 359 PRO A O 1
ATOM 2794 N N . ILE A 1 360 ? -5.569 11.339 -1.366 1.00 84.56 360 ILE A N 1
ATOM 2795 C CA . ILE A 1 360 ? -5.744 12.692 -0.845 1.00 84.56 360 ILE A CA 1
ATOM 2796 C C . ILE A 1 360 ? -5.028 13.608 -1.834 1.00 84.56 360 ILE A C 1
ATOM 2798 O O . ILE A 1 360 ? -3.838 13.889 -1.709 1.00 84.56 360 ILE A O 1
ATOM 2802 N N . LYS A 1 361 ? -5.744 14.026 -2.884 1.00 65.06 361 LYS A N 1
ATOM 2803 C CA . LYS A 1 361 ? -5.254 15.102 -3.746 1.00 65.06 361 LYS A CA 1
ATOM 2804 C C . LYS A 1 361 ? -5.163 16.377 -2.921 1.00 65.06 361 LYS A C 1
ATOM 2806 O O . LYS A 1 361 ? -6.131 16.743 -2.255 1.00 65.06 361 LYS A O 1
ATOM 2811 N N . ASP A 1 362 ? -4.034 17.064 -3.042 1.00 38.25 362 ASP A N 1
ATOM 2812 C CA . ASP A 1 362 ? -3.881 18.427 -2.554 1.00 38.25 362 ASP A CA 1
ATOM 2813 C C . ASP A 1 362 ? -4.985 19.321 -3.133 1.00 38.25 362 ASP A C 1
ATOM 2815 O O . ASP A 1 362 ? -4.996 19.637 -4.323 1.00 38.25 362 ASP A O 1
ATOM 2819 N N . ILE A 1 363 ? -5.900 19.748 -2.264 1.00 33.78 363 ILE A N 1
ATOM 2820 C CA . ILE A 1 363 ? -6.612 21.012 -2.434 1.00 33.78 363 ILE A CA 1
ATOM 2821 C C . ILE A 1 363 ? -5.728 22.059 -1.749 1.00 33.78 363 ILE A C 1
ATOM 2823 O O . ILE A 1 363 ? -5.868 22.316 -0.552 1.00 33.78 363 ILE A O 1
ATOM 2827 N N . LYS A 1 364 ? -4.775 22.592 -2.515 1.00 27.08 364 LYS A N 1
ATOM 2828 C CA . LYS A 1 364 ? -3.905 23.720 -2.165 1.00 27.08 364 LYS A CA 1
ATOM 2829 C C . LYS A 1 364 ? -4.121 24.843 -3.179 1.00 27.08 364 LYS A C 1
ATOM 2831 O O . LYS A 1 364 ? -4.236 24.508 -4.379 1.00 27.08 364 LYS A O 1
#

Foldseek 3Di:
DDDDDDDDDDDDDDDDDDDDDDDDDDDDDDDDDDDDDDDDDDDDDDDDDDDDDDDDDDDDDDDDDPPPDPPPPPPPDPDPLWDFQDKDKDWPDDDPFKTKIKMWTFTDNDDPDNAGAWIKIKIKMWGDPPPDIDIDMDIFTFAAKAWEKEFEFFLQLHTQDIDIFIFIDTPPDFATARDPVVRVVVVVSVPDPSYNYPYHYHYYYWYWYQDPQGTFTDDRDRPQLPFAAAPDPADFLDWDWDDDPPKIKIKTFHDNPPDSQAGQWIWIDIVNGDIWTFQEKEKEWEWEPPVHPDTDTDIWIWGWTAHPPRDITIGTHPVVSVVVVVVCPDPSHVNNCVRYPYYYDYWYWYAGPNRGIDTPPDPD

Mean predicted aligned error: 15.07 Å

Solvent-accessible surface area (backbone atoms only — not comparable to full-atom values): 22077 Å² total; per-residue (Å²): 139,82,89,77,88,83,81,92,74,86,91,83,80,92,78,85,89,78,88,82,84,85,89,76,85,86,78,86,90,84,89,80,92,81,90,80,92,87,88,80,83,87,87,84,87,85,89,86,90,86,89,89,82,82,92,88,88,86,79,94,75,82,89,74,80,86,76,88,68,88,71,76,78,78,73,80,74,82,89,66,79,44,52,76,74,52,74,51,76,45,83,75,39,87,45,96,52,39,36,30,32,40,36,42,36,31,26,14,66,84,63,92,64,90,44,26,42,43,46,35,44,31,41,38,38,39,36,46,70,86,87,45,80,51,74,51,76,54,72,37,44,47,48,33,40,39,45,36,38,40,36,38,30,21,32,67,49,48,74,52,47,75,54,74,54,54,30,34,33,41,60,96,56,92,64,58,47,44,37,66,67,63,39,48,51,50,54,50,49,70,69,35,91,45,50,61,54,82,54,42,77,46,80,47,80,45,37,28,37,68,64,97,83,40,63,40,80,50,81,90,54,59,66,37,52,83,46,53,45,52,98,68,72,56,50,81,70,47,74,46,80,46,78,56,95,93,46,45,37,36,36,40,31,11,15,82,78,87,40,90,72,44,27,37,38,46,32,46,27,40,72,92,38,46,52,27,35,50,43,28,39,37,41,35,41,40,30,39,35,69,93,43,93,48,48,51,70,50,75,54,38,37,37,32,28,32,27,38,96,70,46,70,48,39,40,37,43,59,66,61,43,52,50,53,52,56,52,51,68,37,79,51,23,52,54,22,53,79,55,28,49,77,50,77,44,82,46,46,28,39,66,46,90,87,67,50,62,40,58,59,71,84,90,123

Sequence (364 aa):
MTIRPVTSATLVSNLNQLNFEGRKKKNSNSHHSTNTVSHKLAVPLAATVLAMSPMVSSGKGIQVPLDNVNSIEMVDSNDLNGRKIDEKTFIDSDASSLNMTTTIGLVNTKDNSRNFDKIMYGVSSTVNMGGFLESSYDEKPVTDYSDIVFDLISDDGTKGLSFNVKSINVEGNSKPFFDKEKVAYVESAIKSPNNKTDVEVHKYRRTLRHDLFGMQNIANNNIMKDAIPKTSYGNLEGEQEVEIGNDKYVLGYYSTDDNPKDAELITVRKNGNPELCVRGIVFYNATINPESSNPQKFKYTLVRLEGAENKGYSLIDDNLANVLVQVLCDSQFKNATKNTYVMELDSEYMTTKKGVLMPIKDIK